Protein AF-A0A0N4YZC4-F1 (afdb_monomer_lite)

Foldseek 3Di:
DDDDPDPLVVDDLQLQFDPPSVVDDPVVSVVSSVQLVQFAWAPDPCVVVDQDQKHKHFPDADDWPDDGPSCVVVVCRVIGQFHKDKDWPDDDDVQPPPPDDDDDPVCVVVRHRPMDMDGHDDDDDDDDDDDDDDDDDDDDDDDDDDDDDIDIDIDTDTHGPDDVVVVDADADDFDADPPQRFFDDDRVRSGDDDDDPVNLVVCVVVVVVVVSCCVPAVVTRPDQFDADPPPRDRVVVVVPPPDDDDDDDDGDDPDPPPPDD

Secondary structure (DSSP, 8-state):
----S-GGGGS-TTTTTSSSGGGS-HHHHHHHHHHHTTEEB---GGGGG---SEEEEESS-B--SS--HHHHHTTTTSS--EEEEEEEE---SS---TT--PPPHHHHHTTTT-EEEEE-------S----------------PPPSSPPEEEEEEEEEES--GGGT----SS--B-TTT-SBPS-GGGTPPPP--HHHHHHHHHTT-HHHHHIIIIITTT-------TTT--STHHHH-TT-------------------

Structure (mmCIF, N/CA/C/O backbone):
data_AF-A0A0N4YZC4-F1
#
_entry.id   AF-A0A0N4YZC4-F1
#
loop_
_atom_site.group_PDB
_atom_site.id
_atom_site.type_symbol
_atom_site.label_atom_id
_atom_site.label_alt_id
_atom_site.label_comp_id
_atom_site.label_asym_id
_atom_site.label_entity_id
_atom_site.label_seq_id
_atom_site.pdbx_PDB_ins_code
_atom_site.Cartn_x
_atom_site.Cartn_y
_atom_site.Cartn_z
_atom_site.occupancy
_atom_site.B_iso_or_equiv
_atom_site.auth_seq_id
_atom_site.auth_comp_id
_atom_site.auth_asym_id
_atom_site.auth_atom_id
_atom_site.pdbx_PDB_model_num
ATOM 1 N N . MET A 1 1 ? 13.386 -8.810 45.607 1.00 69.75 1 MET A N 1
ATOM 2 C CA . MET A 1 1 ? 12.241 -9.598 45.110 1.00 69.75 1 MET A CA 1
ATOM 3 C C . MET A 1 1 ? 11.408 -8.630 44.283 1.00 69.75 1 MET A C 1
ATOM 5 O O . MET A 1 1 ? 10.863 -7.706 44.866 1.00 69.75 1 MET A O 1
ATOM 9 N N . HIS A 1 2 ? 11.458 -8.722 42.953 1.00 86.81 2 HIS A N 1
ATOM 10 C CA . HIS A 1 2 ? 10.761 -7.790 42.054 1.00 86.81 2 HIS A CA 1
ATOM 11 C C . HIS A 1 2 ? 9.573 -8.508 41.411 1.00 86.81 2 HIS A C 1
ATOM 13 O O . HIS A 1 2 ? 9.683 -9.694 41.100 1.00 86.81 2 HIS A O 1
ATOM 19 N N . GLN A 1 3 ? 8.463 -7.795 41.236 1.00 90.56 3 GLN A N 1
ATOM 20 C CA . GLN A 1 3 ? 7.236 -8.285 40.616 1.00 90.56 3 GLN A CA 1
ATOM 21 C C . GLN A 1 3 ? 6.842 -7.325 39.493 1.00 90.56 3 GLN A C 1
ATOM 23 O O . GLN A 1 3 ? 6.902 -6.108 39.671 1.00 90.56 3 GLN A O 1
ATOM 28 N N . GLU A 1 4 ? 6.457 -7.878 38.345 1.00 91.44 4 GLU A N 1
ATOM 29 C CA . GLU A 1 4 ? 5.891 -7.107 37.238 1.00 91.44 4 GLU A CA 1
ATOM 30 C C . GLU A 1 4 ? 4.613 -6.401 37.698 1.00 91.44 4 GLU A C 1
ATOM 32 O O . GLU A 1 4 ? 3.728 -7.025 38.285 1.00 91.44 4 GLU A O 1
ATOM 37 N N . LEU A 1 5 ? 4.511 -5.101 37.421 1.00 89.19 5 LEU A N 1
ATOM 38 C CA . LEU A 1 5 ? 3.333 -4.316 37.794 1.00 89.19 5 LEU A CA 1
ATOM 39 C C . LEU A 1 5 ? 2.107 -4.729 36.969 1.00 89.19 5 LEU A C 1
ATOM 41 O O . LEU A 1 5 ? 1.013 -4.841 37.513 1.00 89.19 5 LEU A O 1
ATOM 45 N N . HIS A 1 6 ? 2.284 -4.956 35.661 1.00 88.31 6 HIS A N 1
ATOM 46 C CA . HIS A 1 6 ? 1.211 -5.383 34.765 1.00 88.31 6 HIS A CA 1
ATOM 47 C C . HIS A 1 6 ? 1.764 -6.101 33.514 1.00 88.31 6 HIS A C 1
ATOM 49 O O . HIS A 1 6 ? 2.726 -5.614 32.916 1.00 88.31 6 HIS A O 1
ATOM 55 N N . PRO A 1 7 ? 1.154 -7.211 33.049 1.00 86.62 7 PRO A N 1
ATOM 56 C CA . PRO A 1 7 ? 1.654 -7.987 31.907 1.00 86.62 7 PRO A CA 1
ATOM 57 C C . PRO A 1 7 ? 1.629 -7.238 30.562 1.00 86.62 7 PRO A C 1
ATOM 59 O O . PRO A 1 7 ? 2.407 -7.563 29.667 1.00 86.62 7 PRO A O 1
ATOM 62 N N . SER A 1 8 ? 0.786 -6.209 30.399 1.00 86.00 8 SER A N 1
ATOM 63 C CA . SER A 1 8 ? 0.757 -5.393 29.166 1.00 86.00 8 SER A CA 1
ATOM 64 C C . SER A 1 8 ? 2.014 -4.541 28.959 1.00 86.00 8 SER A C 1
ATOM 66 O O . SER A 1 8 ? 2.289 -4.110 27.837 1.00 86.00 8 SER A O 1
ATOM 68 N N . CYS A 1 9 ? 2.818 -4.331 30.008 1.00 86.12 9 CYS A N 1
ATOM 69 C CA . CYS A 1 9 ? 4.081 -3.597 29.918 1.00 86.12 9 CYS A CA 1
ATOM 70 C C . CYS A 1 9 ? 5.127 -4.311 29.046 1.00 86.12 9 CYS A C 1
ATOM 72 O O . CYS A 1 9 ? 6.088 -3.679 28.613 1.00 86.12 9 CYS A O 1
ATOM 74 N N . LEU A 1 10 ? 4.928 -5.599 28.744 1.00 91.31 10 LEU A N 1
ATOM 75 C CA . LEU A 1 10 ? 5.763 -6.355 27.811 1.00 91.31 10 LEU A CA 1
ATOM 76 C C . LEU A 1 10 ? 5.589 -5.894 26.353 1.00 91.31 10 LEU A C 1
ATOM 78 O O . LEU A 1 10 ? 6.517 -5.989 25.548 1.00 91.31 10 LEU A O 1
ATOM 82 N N . PHE A 1 11 ? 4.396 -5.427 25.982 1.00 90.44 11 PHE A N 1
ATOM 83 C CA . PHE A 1 11 ? 4.087 -5.074 24.602 1.00 90.44 11 PHE A CA 1
ATOM 84 C C . PHE A 1 11 ? 4.487 -3.633 24.274 1.00 90.44 11 PHE A C 1
ATOM 86 O O . PHE A 1 11 ? 4.407 -2.716 25.088 1.00 90.44 11 PHE A O 1
ATOM 93 N N . SER A 1 12 ? 4.872 -3.416 23.014 1.00 92.94 12 SER A N 1
ATOM 94 C CA . SER A 1 12 ? 5.074 -2.063 22.485 1.00 92.94 12 SER A CA 1
ATOM 95 C C . SER A 1 12 ? 3.755 -1.286 22.416 1.00 92.94 12 SER A C 1
ATOM 97 O O . SER A 1 12 ? 2.682 -1.887 22.395 1.00 92.94 12 SER A O 1
ATOM 99 N N . PHE A 1 13 ? 3.833 0.038 22.250 1.00 91.00 13 PHE A N 1
ATOM 100 C CA . PHE A 1 13 ? 2.667 0.899 22.013 1.00 91.00 13 PHE A CA 1
ATOM 101 C C . PHE A 1 13 ? 1.695 0.311 20.974 1.00 91.00 13 PHE A C 1
ATOM 103 O O . PHE A 1 13 ? 0.518 0.142 21.256 1.00 91.00 13 PHE A O 1
ATOM 110 N N . ALA A 1 14 ? 2.196 -0.085 19.798 1.00 90.94 14 ALA A N 1
ATOM 111 C CA . ALA A 1 14 ? 1.359 -0.646 18.736 1.00 90.94 14 ALA A CA 1
ATOM 112 C C . ALA A 1 14 ? 0.845 -2.063 19.048 1.00 90.94 14 ALA A C 1
ATOM 114 O O . ALA A 1 14 ? -0.219 -2.438 18.565 1.00 90.94 14 ALA A O 1
ATOM 115 N N . GLY A 1 15 ? 1.586 -2.837 19.847 1.00 91.94 15 GLY A N 1
ATOM 116 C CA . GLY A 1 15 ? 1.171 -4.174 20.284 1.00 91.94 15 GLY A CA 1
ATOM 117 C C . GLY A 1 15 ? 0.037 -4.120 21.307 1.00 91.94 15 GLY A C 1
ATOM 118 O O . GLY A 1 15 ? -0.885 -4.922 21.236 1.00 91.94 15 GLY A O 1
ATOM 119 N N . ASN A 1 16 ? 0.059 -3.114 22.185 1.00 92.56 16 ASN A N 1
ATOM 120 C CA . ASN A 1 16 ? -0.974 -2.866 23.192 1.00 92.56 16 ASN A CA 1
ATOM 121 C C . ASN A 1 16 ? -2.310 -2.367 22.618 1.00 92.56 16 ASN A C 1
ATOM 123 O O . ASN A 1 16 ? -3.295 -2.314 23.346 1.00 92.56 16 ASN A O 1
ATOM 127 N N . LEU A 1 17 ? -2.364 -2.009 21.330 1.00 91.50 17 LEU A N 1
ATOM 128 C CA . LEU A 1 17 ? -3.599 -1.610 20.640 1.00 91.50 17 LEU A CA 1
ATOM 129 C C . LEU A 1 17 ? -4.318 -2.788 19.963 1.00 91.50 17 LEU A C 1
ATOM 131 O O . LEU A 1 17 ? -5.380 -2.596 19.371 1.00 91.50 17 LEU A O 1
ATOM 135 N N . ILE A 1 18 ? -3.743 -3.994 20.001 1.00 93.38 18 ILE A N 1
ATOM 136 C CA . ILE A 1 18 ? -4.340 -5.187 19.398 1.00 93.38 18 ILE A CA 1
ATOM 137 C C . ILE A 1 18 ? -5.343 -5.786 20.390 1.00 93.38 18 ILE A C 1
ATOM 139 O O . ILE A 1 18 ? -4.953 -6.090 21.517 1.00 93.38 18 ILE A O 1
ATOM 143 N N . PRO A 1 19 ? -6.615 -5.984 20.006 1.00 92.06 19 PRO A N 1
ATOM 144 C CA . PRO A 1 19 ? -7.571 -6.666 20.863 1.00 92.06 19 PRO A CA 1
ATOM 145 C C . PRO A 1 19 ? -7.226 -8.154 20.966 1.00 92.06 19 PRO A C 1
ATOM 147 O O . PRO A 1 19 ? -7.003 -8.801 19.943 1.00 92.06 19 PRO A O 1
ATOM 150 N N . PHE A 1 20 ? -7.197 -8.682 22.192 1.00 92.19 20 PHE A N 1
ATOM 151 C CA . PHE A 1 20 ? -6.921 -10.097 22.487 1.00 92.19 20 PHE A CA 1
ATOM 152 C C . PHE A 1 20 ? -5.669 -10.649 21.765 1.00 92.19 20 PHE A C 1
ATOM 154 O O . PHE A 1 20 ? -5.762 -11.590 20.971 1.00 92.19 20 PHE A O 1
ATOM 161 N N . PRO A 1 21 ? -4.476 -10.061 21.995 1.00 91.19 21 PRO A N 1
ATOM 162 C CA . PRO A 1 21 ? -3.255 -10.461 21.293 1.00 91.19 21 PRO A CA 1
ATOM 163 C C . PRO A 1 21 ? -2.792 -11.881 21.662 1.00 91.19 21 PRO A C 1
ATOM 165 O O . PRO A 1 21 ? -2.072 -12.511 20.893 1.00 91.19 21 PRO A O 1
ATOM 168 N N . ASP A 1 22 ? -3.214 -12.383 22.816 1.00 92.88 22 ASP A N 1
ATOM 169 C CA . ASP A 1 22 ? -2.985 -13.727 23.348 1.00 92.88 22 ASP A CA 1
ATOM 170 C C . ASP A 1 22 ? -3.717 -14.832 22.568 1.00 92.88 22 ASP A C 1
ATOM 172 O O . ASP A 1 22 ? -3.232 -15.960 22.502 1.00 92.88 22 ASP A O 1
ATOM 176 N N . HIS A 1 23 ? -4.836 -14.504 21.919 1.00 93.94 23 HIS A N 1
ATOM 177 C CA . HIS A 1 23 ? -5.623 -15.450 21.118 1.00 93.94 23 HIS A CA 1
ATOM 178 C C . HIS A 1 23 ? -5.125 -15.571 19.669 1.00 93.94 23 HIS A C 1
ATOM 180 O O . HIS A 1 23 ? -5.580 -16.431 18.913 1.00 93.94 23 HIS A O 1
ATOM 186 N N . ASN A 1 24 ? -4.177 -14.720 19.273 1.00 94.62 24 ASN A N 1
ATOM 187 C CA . ASN A 1 24 ? -3.634 -14.669 17.924 1.00 94.62 24 ASN A CA 1
ATOM 188 C C . ASN A 1 24 ? -2.261 -15.339 17.852 1.00 94.62 24 ASN A C 1
ATOM 190 O O . ASN A 1 24 ? -1.425 -15.224 18.747 1.00 94.62 24 ASN A O 1
ATOM 194 N N . GLN A 1 25 ? -1.963 -15.962 16.712 1.00 96.06 25 GLN A N 1
ATOM 195 C CA . GLN A 1 25 ? -0.608 -16.430 16.438 1.00 96.06 25 GLN A CA 1
ATOM 196 C C . GLN A 1 25 ? 0.361 -15.235 16.363 1.00 96.06 25 GLN A C 1
ATOM 198 O O . GLN A 1 25 ? 0.070 -14.238 15.699 1.00 96.06 25 GLN A O 1
ATOM 203 N N . SER A 1 26 ? 1.551 -15.361 16.962 1.00 94.31 26 SER A N 1
ATOM 204 C CA . SER A 1 26 ? 2.553 -14.280 17.041 1.00 94.31 26 SER A CA 1
ATOM 205 C C . SER A 1 26 ? 2.815 -13.523 15.718 1.00 94.31 26 SER A C 1
ATOM 207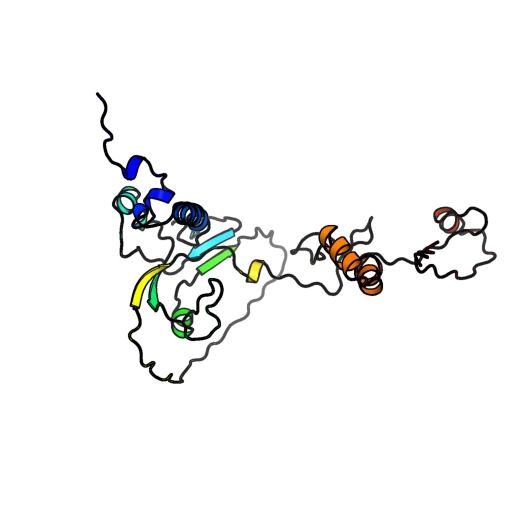 O O . SER A 1 26 ? 2.786 -12.288 15.736 1.00 94.31 26 SER A O 1
ATOM 209 N N . PRO A 1 27 ? 2.955 -14.176 14.538 1.00 96.19 27 PRO A N 1
ATOM 210 C CA . PRO A 1 27 ? 3.150 -13.458 13.276 1.00 96.19 27 PRO A CA 1
ATOM 211 C C . PRO A 1 27 ? 2.013 -12.480 12.945 1.00 96.19 27 PRO A C 1
ATOM 213 O O . PRO A 1 27 ? 2.270 -11.405 12.408 1.00 96.19 27 PRO A O 1
ATOM 216 N N . ARG A 1 28 ? 0.760 -12.797 13.301 1.00 95.12 28 ARG A N 1
ATOM 217 C CA . ARG A 1 28 ? -0.404 -11.924 13.058 1.00 95.12 28 ARG A CA 1
ATOM 218 C C . ARG A 1 28 ? -0.316 -10.631 13.861 1.00 95.12 28 ARG A C 1
ATOM 220 O O . ARG A 1 28 ? -0.582 -9.562 13.314 1.00 95.12 28 ARG A O 1
ATOM 227 N N . ASN A 1 29 ? 0.153 -10.712 15.103 1.00 94.50 29 ASN A N 1
ATOM 228 C CA . ASN A 1 29 ? 0.357 -9.535 15.944 1.00 94.50 29 ASN A CA 1
ATOM 229 C C . ASN A 1 29 ? 1.454 -8.622 15.377 1.00 94.50 29 ASN A C 1
ATOM 231 O O . ASN A 1 29 ? 1.303 -7.398 15.355 1.00 94.50 29 ASN A O 1
ATOM 235 N N . VAL A 1 30 ? 2.531 -9.207 14.840 1.00 95.50 30 VAL A N 1
ATOM 236 C CA . VAL A 1 30 ? 3.603 -8.451 14.173 1.00 95.50 30 VAL A CA 1
ATOM 237 C C . VAL A 1 30 ? 3.084 -7.764 12.908 1.00 95.50 30 VAL A C 1
ATOM 239 O O . VAL A 1 30 ? 3.337 -6.572 12.710 1.00 95.50 30 VAL A O 1
ATOM 242 N N . TYR A 1 31 ? 2.308 -8.475 12.083 1.00 95.75 31 TYR A N 1
ATOM 243 C CA . TYR A 1 31 ? 1.687 -7.886 10.895 1.00 95.75 31 TYR A CA 1
ATOM 244 C C . TYR A 1 31 ? 0.773 -6.720 11.259 1.00 95.75 31 TYR A C 1
ATOM 246 O O . TYR A 1 31 ? 0.881 -5.661 10.643 1.00 95.75 31 TYR A O 1
ATOM 254 N N . GLN A 1 32 ? -0.057 -6.852 12.293 1.00 95.56 32 GLN A N 1
ATOM 255 C CA . GLN A 1 32 ? -0.941 -5.770 12.717 1.00 95.56 32 GLN A CA 1
ATOM 256 C C . GLN A 1 32 ? -0.162 -4.538 13.197 1.00 95.56 32 GLN A C 1
ATOM 258 O O . GLN A 1 32 ? -0.485 -3.416 12.806 1.00 95.56 32 GLN A O 1
ATOM 263 N N . CYS A 1 33 ? 0.931 -4.723 13.946 1.00 94.81 33 CYS A N 1
ATOM 264 C CA . CYS A 1 33 ? 1.824 -3.624 14.328 1.00 94.81 33 CYS A CA 1
ATOM 265 C C . CYS A 1 33 ? 2.427 -2.895 13.111 1.00 94.81 33 CYS A C 1
ATOM 267 O O . CYS A 1 33 ? 2.656 -1.683 13.154 1.00 94.81 33 CYS A O 1
ATOM 269 N N . GLN A 1 34 ? 2.717 -3.618 12.025 1.00 95.69 34 GLN A N 1
ATOM 270 C CA . GLN A 1 34 ? 3.239 -3.039 10.785 1.00 95.69 34 GLN A CA 1
ATOM 271 C C . GLN A 1 34 ? 2.144 -2.337 9.972 1.00 95.69 34 GLN A C 1
ATOM 273 O O . GLN A 1 34 ? 2.383 -1.249 9.439 1.00 95.69 34 GLN A O 1
ATOM 278 N N . MET A 1 35 ? 0.960 -2.945 9.879 1.00 95.75 35 MET A N 1
ATOM 279 C CA . MET A 1 35 ? -0.177 -2.414 9.132 1.00 95.75 35 MET A CA 1
ATOM 280 C C . MET A 1 35 ? -0.739 -1.164 9.796 1.00 95.75 35 MET A C 1
ATOM 282 O O . MET A 1 35 ? -0.930 -0.170 9.099 1.00 95.75 35 MET A O 1
ATOM 286 N N . GLY A 1 36 ? -0.874 -1.159 11.126 1.00 92.50 36 GLY A N 1
ATOM 287 C CA . GLY A 1 36 ? -1.357 -0.021 11.914 1.00 92.50 36 GLY A CA 1
ATOM 288 C C . GLY A 1 36 ? -0.624 1.285 11.593 1.00 92.50 36 GLY A C 1
ATOM 289 O O . GLY A 1 36 ? -1.251 2.322 11.399 1.00 92.50 36 GLY A O 1
ATOM 290 N N . LYS A 1 37 ? 0.698 1.222 11.388 1.00 93.12 37 LYS A N 1
ATOM 291 C CA . LYS A 1 37 ? 1.545 2.377 11.019 1.00 93.12 37 LYS A CA 1
ATOM 292 C C . LYS A 1 37 ? 1.271 2.937 9.617 1.00 93.12 37 LYS A C 1
ATOM 294 O O . LYS A 1 37 ? 1.709 4.037 9.291 1.00 93.12 37 LYS A O 1
ATOM 299 N N . GLN A 1 38 ? 0.622 2.164 8.751 1.00 93.38 38 GLN A N 1
ATOM 300 C CA . GLN A 1 38 ? 0.324 2.521 7.361 1.00 93.38 38 GLN A CA 1
ATOM 301 C C . GLN A 1 38 ? -1.154 2.858 7.142 1.00 93.38 38 GLN A C 1
ATOM 303 O O . GLN A 1 38 ? -1.561 3.116 6.003 1.00 93.38 38 GLN A O 1
ATOM 308 N N . THR A 1 39 ? -1.954 2.834 8.205 1.00 92.69 39 THR A N 1
ATOM 309 C CA . THR A 1 39 ? -3.381 3.138 8.149 1.00 92.69 39 THR A CA 1
ATOM 310 C C . THR A 1 39 ? -3.625 4.619 7.878 1.00 92.69 39 THR A C 1
ATOM 312 O O . THR A 1 39 ? -2.818 5.494 8.195 1.00 92.69 39 THR A O 1
ATOM 315 N N . MET A 1 40 ? -4.738 4.893 7.212 1.00 90.94 40 MET A N 1
ATOM 316 C CA . MET A 1 40 ? -5.301 6.217 7.051 1.00 90.94 40 MET A CA 1
ATOM 317 C C . MET A 1 40 ? -6.188 6.491 8.257 1.00 90.94 40 MET A C 1
ATOM 319 O O . MET A 1 40 ? -7.214 5.839 8.427 1.00 90.94 40 MET A O 1
ATOM 323 N N . GLY A 1 41 ? -5.823 7.490 9.043 1.00 90.00 41 GLY A N 1
ATOM 324 C CA . GLY A 1 41 ? -6.617 7.961 10.169 1.00 90.00 41 GLY A CA 1
ATOM 325 C C . GLY A 1 41 ? -6.664 9.475 10.203 1.00 90.00 41 GLY A C 1
ATOM 326 O O . GLY A 1 41 ? -6.487 10.144 9.181 1.00 90.00 41 GLY A O 1
ATOM 327 N N . THR A 1 42 ? -6.862 10.025 11.389 1.00 89.69 42 THR A N 1
ATOM 328 C CA . THR A 1 42 ? -6.601 11.439 11.652 1.00 89.69 42 THR A CA 1
ATOM 329 C C . THR A 1 42 ? -5.132 11.597 12.027 1.00 89.69 42 THR A C 1
ATOM 331 O O . THR A 1 42 ? -4.720 11.136 13.080 1.0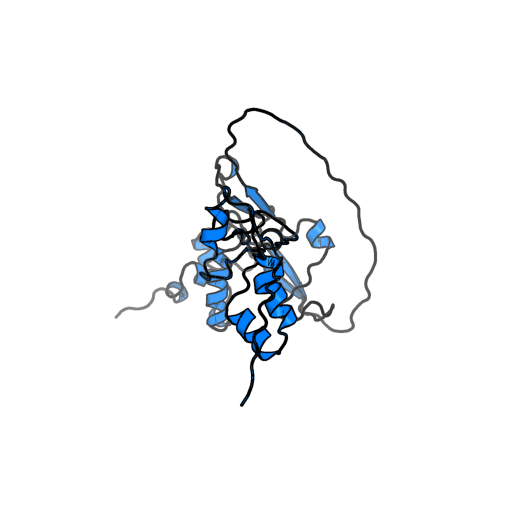0 89.69 42 THR A O 1
ATOM 334 N N . ALA A 1 43 ? -4.323 12.217 11.163 1.00 84.50 43 ALA A N 1
ATOM 335 C CA . ALA A 1 43 ? -2.898 12.407 11.449 1.00 84.50 43 ALA A CA 1
ATOM 336 C C . ALA A 1 43 ? -2.646 13.532 12.469 1.00 84.50 43 ALA A C 1
ATOM 338 O O . ALA A 1 43 ? -1.841 13.369 13.376 1.00 84.50 43 ALA A O 1
ATOM 339 N N . VAL A 1 44 ? -3.309 14.683 12.293 1.00 85.88 44 VAL A N 1
ATOM 340 C CA . VAL A 1 44 ? -3.177 15.886 13.136 1.00 85.88 44 VAL A CA 1
ATOM 341 C C . VAL A 1 44 ? -4.486 16.686 13.062 1.00 85.88 44 VAL A C 1
ATOM 343 O O . VAL A 1 44 ? -5.103 16.742 11.997 1.00 85.88 44 VAL A O 1
ATOM 346 N N . HIS A 1 45 ? -4.898 17.359 14.142 1.00 86.81 45 HIS A N 1
ATOM 347 C CA . HIS A 1 45 ? -6.067 18.258 14.137 1.00 86.81 45 HIS A CA 1
ATOM 348 C C . HIS A 1 45 ? -5.815 19.583 13.399 1.00 86.81 45 HIS A C 1
ATOM 350 O O . HIS A 1 45 ? -6.664 20.054 12.646 1.00 86.81 45 HIS A O 1
ATOM 356 N N . ALA A 1 46 ? -4.611 20.144 13.529 1.00 85.75 46 ALA A N 1
ATOM 357 C CA . ALA A 1 46 ? -4.151 21.354 12.839 1.00 85.75 46 ALA A CA 1
ATOM 358 C C . ALA A 1 46 ? -3.791 21.123 11.353 1.00 85.75 46 ALA A C 1
ATOM 360 O O . ALA A 1 46 ? -2.888 21.746 10.802 1.00 85.75 46 ALA A O 1
ATOM 361 N N . TRP A 1 47 ? -4.472 20.197 10.683 1.00 78.31 47 TRP A N 1
ATOM 362 C CA . TRP A 1 47 ? -4.189 19.855 9.291 1.00 78.31 47 TRP A CA 1
ATOM 363 C C . TRP A 1 47 ? -4.572 20.976 8.313 1.00 78.31 47 TRP A C 1
ATOM 365 O O . TRP A 1 47 ? -3.956 21.104 7.262 1.00 78.31 47 TRP A O 1
ATOM 375 N N . HIS A 1 48 ? -5.551 21.814 8.667 1.00 72.50 48 HIS A N 1
ATOM 376 C CA . HIS A 1 48 ? -5.965 22.974 7.869 1.00 72.50 48 HIS A CA 1
ATOM 377 C C . HIS A 1 48 ? -4.867 24.033 7.726 1.00 72.50 48 HIS A C 1
ATOM 379 O O . HIS A 1 48 ? -4.826 24.749 6.730 1.00 72.50 48 HIS A O 1
ATOM 385 N N . THR A 1 49 ? -3.995 24.144 8.727 1.00 77.62 49 THR A N 1
ATOM 386 C CA . THR A 1 49 ? -2.930 25.152 8.784 1.00 77.62 49 THR A CA 1
ATOM 387 C C . THR A 1 49 ? -1.573 24.592 8.363 1.00 77.62 49 THR A C 1
ATOM 389 O O . THR A 1 49 ? -0.602 25.341 8.266 1.00 77.62 49 THR A O 1
ATOM 392 N N . ARG A 1 50 ? -1.487 23.285 8.081 1.00 76.50 50 ARG A N 1
ATOM 393 C CA . ARG A 1 50 ? -0.258 22.608 7.661 1.00 76.50 50 ARG A CA 1
ATOM 394 C C . ARG A 1 50 ? -0.251 22.336 6.164 1.00 76.50 50 ARG A C 1
ATOM 396 O O . ARG A 1 50 ? -1.233 21.900 5.575 1.00 76.50 50 ARG A O 1
ATOM 403 N N . ALA A 1 51 ? 0.914 22.548 5.564 1.00 79.31 51 ALA A N 1
ATOM 404 C CA . ALA A 1 51 ? 1.166 22.357 4.142 1.00 79.31 51 ALA A CA 1
ATOM 405 C C . ALA A 1 51 ? 2.111 21.167 3.903 1.00 79.31 51 ALA A C 1
ATOM 407 O O . ALA A 1 51 ? 3.174 21.319 3.297 1.00 79.31 51 ALA A O 1
ATOM 408 N N . ASP A 1 52 ? 1.748 19.991 4.423 1.00 82.56 52 ASP A N 1
ATOM 409 C CA . ASP A 1 52 ? 2.533 18.770 4.234 1.00 82.56 52 ASP A CA 1
ATOM 410 C C . ASP A 1 52 ? 2.421 18.257 2.788 1.00 82.56 52 ASP A C 1
ATOM 412 O O . ASP A 1 52 ? 1.367 18.327 2.155 1.00 82.56 52 ASP A O 1
ATOM 416 N N . ASN A 1 53 ? 3.510 17.693 2.255 1.00 79.81 53 ASN A N 1
ATOM 417 C CA . ASN A 1 53 ? 3.583 17.272 0.848 1.00 79.81 53 ASN A CA 1
ATOM 418 C C . ASN A 1 53 ? 2.507 16.241 0.464 1.00 79.81 53 ASN A C 1
ATOM 420 O O . ASN A 1 53 ? 1.966 16.279 -0.643 1.00 79.81 53 ASN A O 1
ATOM 424 N N . LYS A 1 54 ? 2.224 15.283 1.354 1.00 84.56 54 LYS A N 1
ATOM 425 C CA . LYS A 1 54 ? 1.163 14.287 1.178 1.00 84.56 54 LYS A CA 1
ATOM 426 C C . LYS A 1 54 ? 0.646 13.853 2.541 1.00 84.56 54 LYS A C 1
ATOM 428 O O . LYS A 1 54 ? 1.413 13.355 3.358 1.00 84.56 54 LYS A O 1
ATOM 433 N N . MET A 1 55 ? -0.655 13.972 2.737 1.00 82.94 55 MET A N 1
ATOM 434 C CA . MET A 1 55 ? -1.344 13.570 3.953 1.00 82.94 55 MET A CA 1
ATOM 435 C C . MET A 1 55 ? -2.557 12.719 3.592 1.00 82.94 55 MET A C 1
ATOM 437 O O . MET A 1 55 ? -3.257 12.984 2.614 1.00 82.94 55 MET A O 1
ATOM 441 N N . TYR A 1 56 ? -2.785 11.678 4.383 1.00 89.38 56 TYR A N 1
ATOM 442 C CA . TYR A 1 56 ? -3.911 10.769 4.229 1.00 89.38 56 TYR A CA 1
ATOM 443 C C . TYR A 1 56 ? -4.836 10.964 5.414 1.00 89.38 56 TYR A C 1
ATOM 445 O O . TYR A 1 56 ? -4.386 10.869 6.554 1.00 89.38 56 TYR A O 1
ATOM 453 N N . ARG A 1 57 ? -6.108 11.238 5.139 1.00 86.25 57 ARG A N 1
ATOM 454 C CA . ARG A 1 57 ? -7.098 11.485 6.179 1.00 86.25 57 ARG A CA 1
ATOM 455 C C . ARG A 1 57 ? -8.352 10.669 5.931 1.00 86.25 57 ARG A C 1
ATOM 457 O O . ARG A 1 57 ? -8.838 10.612 4.804 1.00 86.25 57 ARG A O 1
ATOM 464 N N . LEU A 1 58 ? -8.890 10.063 6.982 1.00 89.56 58 LEU A N 1
ATOM 465 C CA . LEU A 1 58 ? -10.234 9.493 6.956 1.00 89.56 58 LEU A CA 1
ATOM 466 C C . LEU A 1 58 ? -11.254 10.598 7.272 1.00 89.56 58 LEU A C 1
ATOM 468 O O . LEU A 1 58 ? -11.019 11.408 8.165 1.00 89.56 58 LEU A O 1
ATOM 472 N N . GLN A 1 59 ? -12.357 10.682 6.523 1.00 86.50 59 GLN A N 1
ATOM 473 C CA . GLN A 1 59 ? -13.355 11.737 6.749 1.00 86.50 59 GLN A CA 1
ATOM 474 C C . GLN A 1 59 ? -14.238 11.462 7.963 1.00 86.50 59 GLN A C 1
ATOM 476 O O . GLN A 1 59 ? -14.479 12.370 8.751 1.00 86.50 59 GLN A O 1
ATOM 481 N N . PHE A 1 60 ? -14.682 10.214 8.114 1.00 90.00 60 PHE A N 1
ATOM 482 C CA . PHE A 1 60 ? -15.558 9.785 9.203 1.00 90.00 60 PHE A CA 1
ATOM 483 C C . PHE A 1 60 ? -14.905 8.646 9.983 1.00 90.00 60 PHE A C 1
ATOM 485 O O . PHE A 1 60 ? -15.357 7.506 9.882 1.00 90.00 60 PHE A O 1
ATOM 492 N N . PRO A 1 61 ? -13.796 8.903 10.692 1.00 91.62 61 PRO A N 1
ATOM 493 C CA . PRO A 1 61 ? -13.218 7.892 11.551 1.00 91.62 61 PRO A CA 1
ATOM 494 C C . PRO A 1 61 ? -14.112 7.666 12.773 1.00 91.62 61 PRO A C 1
ATOM 496 O O . PRO A 1 61 ? -14.824 8.564 13.221 1.00 91.62 61 PRO A O 1
ATOM 499 N N . GLN A 1 62 ? -14.089 6.447 13.292 1.00 92.06 62 GLN A N 1
ATOM 500 C CA . GLN A 1 62 ? -14.845 6.051 14.473 1.00 92.06 62 GLN A CA 1
ATOM 501 C C . GLN A 1 62 ? -13.885 5.464 15.503 1.00 92.06 62 GLN A C 1
ATOM 503 O O . GLN A 1 62 ? -12.856 4.879 15.147 1.00 92.06 62 GLN A O 1
ATOM 508 N N . SER A 1 63 ? -14.240 5.588 16.775 1.00 91.00 63 SER A N 1
ATOM 509 C CA . SER A 1 63 ? -13.585 4.842 17.844 1.00 91.00 63 SER A CA 1
ATOM 510 C C . SER A 1 63 ? -13.936 3.357 17.736 1.00 91.00 63 SER A C 1
ATOM 512 O O . SER A 1 63 ? -15.076 3.030 17.377 1.00 91.00 63 SER A O 1
ATOM 514 N N . PRO A 1 64 ? -12.997 2.444 18.029 1.00 92.88 64 PRO A N 1
ATOM 515 C CA . PRO A 1 64 ? -13.306 1.024 18.090 1.00 92.88 64 PRO A CA 1
ATOM 516 C C . PRO A 1 64 ? -14.348 0.766 19.182 1.00 92.88 64 PRO A C 1
ATOM 518 O O . PRO A 1 64 ? -14.317 1.392 20.241 1.00 92.88 64 PRO A O 1
ATOM 521 N N . LEU A 1 65 ? -15.273 -0.163 18.925 1.00 89.62 65 LEU A N 1
ATOM 522 C CA . LEU A 1 65 ? -16.243 -0.584 19.944 1.00 89.62 65 LEU A CA 1
ATOM 523 C C . LEU A 1 65 ? -15.565 -1.311 21.109 1.00 89.62 65 LEU A C 1
ATOM 525 O O . LEU A 1 65 ? -15.933 -1.108 22.261 1.00 89.62 65 LEU A O 1
ATOM 529 N N . LEU A 1 66 ? -14.567 -2.143 20.805 1.00 89.75 66 LEU A N 1
ATOM 530 C CA . LEU A 1 66 ? -13.747 -2.795 21.815 1.00 89.75 66 LEU A CA 1
ATOM 531 C C . LEU A 1 66 ? -12.539 -1.907 22.124 1.00 89.75 66 LEU A C 1
ATOM 533 O O . LEU A 1 66 ? -11.568 -1.883 21.364 1.00 89.75 66 LEU A O 1
ATOM 537 N N . LYS A 1 67 ? -12.623 -1.158 23.225 1.00 88.31 67 LYS A N 1
ATOM 538 C CA . LYS A 1 67 ? -11.532 -0.317 23.722 1.00 88.31 67 LYS A CA 1
ATOM 539 C C . LYS A 1 67 ? -10.682 -1.095 24.721 1.00 88.31 67 LYS A C 1
ATOM 541 O O . LYS A 1 67 ? -11.201 -1.802 25.577 1.00 88.31 67 LYS A O 1
ATOM 546 N N . LEU A 1 68 ? -9.369 -0.967 24.579 1.00 89.31 68 LEU A N 1
ATOM 547 C CA . LEU A 1 68 ? -8.385 -1.519 25.508 1.00 89.31 68 LEU A CA 1
ATOM 548 C C . LEU A 1 68 ? -8.026 -0.447 26.539 1.00 89.31 68 LEU A C 1
ATOM 550 O O . LEU A 1 68 ? -8.029 0.736 26.208 1.00 89.31 68 LEU A O 1
ATOM 554 N N . GLU A 1 69 ? -7.605 -0.847 27.736 1.00 89.06 69 GLU A N 1
ATOM 555 C CA . GLU A 1 69 ? -7.097 0.090 28.753 1.00 89.06 69 GLU A CA 1
ATOM 556 C C . GLU A 1 69 ? -5.960 0.966 28.196 1.00 89.06 69 GLU A C 1
ATOM 558 O O . GLU A 1 69 ? -5.914 2.175 28.407 1.00 89.06 69 GLU A O 1
ATOM 563 N N . ALA A 1 70 ? -5.072 0.375 27.389 1.00 89.38 70 ALA A N 1
ATOM 564 C CA . ALA A 1 70 ? -4.004 1.108 26.717 1.00 89.38 70 ALA A CA 1
ATOM 565 C C . ALA A 1 70 ? -4.526 2.123 25.683 1.00 89.38 70 ALA A C 1
ATOM 567 O O . ALA A 1 70 ? -3.914 3.169 25.495 1.00 89.38 70 ALA A O 1
ATOM 568 N N . TYR A 1 71 ? -5.649 1.836 25.019 1.00 91.81 71 TYR A N 1
ATOM 569 C CA . TYR A 1 71 ? -6.250 2.741 24.037 1.00 91.81 71 TYR A CA 1
ATOM 570 C C . TYR A 1 71 ? -6.757 4.026 24.709 1.00 91.81 71 TYR A C 1
ATOM 572 O O . TYR A 1 71 ? -6.550 5.116 24.176 1.00 91.81 71 TYR A O 1
ATOM 580 N N . GLU A 1 72 ? -7.364 3.897 25.892 1.00 91.25 72 GLU A N 1
ATOM 581 C CA . GLU A 1 72 ? -7.800 5.032 26.714 1.00 91.25 72 GLU A CA 1
ATOM 582 C C . GLU A 1 72 ? -6.611 5.761 27.343 1.00 91.25 72 GLU A C 1
ATOM 584 O O . GLU A 1 72 ? -6.526 6.981 27.252 1.00 91.25 72 GLU A O 1
ATOM 589 N N . ARG A 1 73 ? -5.636 5.022 27.891 1.00 90.19 73 ARG A N 1
ATOM 590 C CA . ARG A 1 73 ? -4.424 5.595 28.500 1.00 90.19 73 ARG A CA 1
ATOM 591 C C . ARG A 1 73 ? -3.605 6.451 27.533 1.00 90.19 73 ARG A C 1
ATOM 593 O O . ARG A 1 73 ? -2.932 7.381 27.968 1.00 90.19 73 ARG A O 1
ATOM 600 N N . TYR A 1 74 ? -3.608 6.104 26.249 1.00 90.88 74 TYR A N 1
ATOM 601 C CA . TYR A 1 74 ? -2.914 6.856 25.203 1.00 90.88 74 TYR A CA 1
ATOM 602 C C . TYR A 1 74 ? -3.809 7.863 24.470 1.00 90.88 74 TYR A C 1
ATOM 604 O O . TYR A 1 74 ? -3.349 8.454 23.497 1.00 90.88 74 TYR A O 1
ATOM 612 N N . GLU A 1 75 ? -5.067 8.029 24.892 1.00 92.38 75 GLU A N 1
ATOM 613 C CA . GLU A 1 75 ? -6.020 8.983 24.307 1.00 92.38 75 GLU A CA 1
ATOM 614 C C . GLU A 1 75 ? -6.175 8.816 22.783 1.00 92.38 75 GLU A C 1
ATOM 616 O O . GLU A 1 75 ? -6.376 9.761 22.021 1.00 92.38 75 GLU A O 1
ATOM 621 N N . MET A 1 76 ? -6.129 7.565 22.310 1.00 89.88 76 MET A N 1
ATOM 622 C CA . MET A 1 76 ? -6.208 7.244 20.879 1.00 89.88 76 MET A CA 1
ATOM 623 C C . MET A 1 76 ? -7.561 7.599 20.246 1.00 89.88 76 MET A C 1
ATOM 625 O O . MET A 1 76 ? -7.685 7.605 19.020 1.00 89.88 76 MET A O 1
ATOM 629 N N . ASP A 1 77 ? -8.568 7.925 21.060 1.00 89.94 77 ASP A N 1
ATOM 630 C CA . ASP A 1 77 ? -9.847 8.482 20.616 1.00 89.94 77 ASP A CA 1
ATOM 631 C C . ASP A 1 77 ? -9.705 9.839 19.911 1.00 89.94 77 ASP A C 1
ATOM 633 O O . ASP A 1 77 ? -10.529 10.153 19.052 1.00 89.94 77 ASP A O 1
ATOM 637 N N . GLU A 1 78 ? -8.655 10.615 20.201 1.00 90.62 78 GLU A N 1
ATOM 638 C CA . GLU A 1 78 ? -8.370 11.860 19.475 1.00 90.62 78 GLU A CA 1
ATOM 639 C C . GLU A 1 78 ? -7.872 11.590 18.043 1.00 90.62 78 GLU A C 1
ATOM 641 O O . GLU A 1 78 ? -8.183 12.330 17.101 1.00 90.62 78 GLU A O 1
ATOM 646 N N . TYR A 1 79 ? -7.163 10.471 17.848 1.00 92.00 79 TYR A N 1
ATOM 647 C CA . TYR A 1 79 ? -6.528 10.079 16.585 1.00 92.00 79 TYR A CA 1
ATOM 648 C C . TYR A 1 79 ? -7.050 8.733 16.051 1.00 92.00 79 TYR A C 1
ATOM 650 O O . TYR A 1 79 ? -6.277 7.789 15.857 1.00 92.00 79 TYR A O 1
ATOM 658 N N . PRO A 1 80 ? -8.355 8.617 15.748 1.00 90.31 80 PRO A N 1
ATOM 659 C CA . PRO A 1 80 ? -8.938 7.362 15.298 1.00 90.31 80 PRO A CA 1
ATOM 660 C C . PRO A 1 80 ? -8.408 6.958 13.910 1.00 90.31 80 PRO A C 1
ATOM 662 O O . PRO A 1 80 ? -8.263 7.779 12.994 1.00 90.31 80 PRO A O 1
ATOM 665 N N . LEU A 1 81 ? -8.122 5.661 13.755 1.00 90.00 81 LEU A N 1
ATOM 666 C CA . LEU A 1 81 ? -7.389 5.085 12.613 1.00 90.00 81 LEU A CA 1
ATOM 667 C C . LEU A 1 81 ? -8.268 4.286 11.634 1.00 90.00 81 LEU A C 1
ATOM 669 O O . LEU A 1 81 ? -7.775 3.721 10.656 1.00 90.00 81 LEU A O 1
ATOM 673 N N . GLY A 1 82 ? -9.567 4.192 11.899 1.00 92.12 82 GLY A N 1
ATOM 674 C CA . GLY A 1 82 ? -10.457 3.282 11.192 1.00 92.12 82 GLY A CA 1
ATOM 675 C C . GLY A 1 82 ? -11.936 3.557 11.430 1.00 92.12 82 GLY A C 1
ATOM 676 O O . GLY A 1 82 ? -12.328 4.597 11.958 1.00 92.12 82 GLY A O 1
ATOM 677 N N . THR A 1 83 ? -12.759 2.609 11.000 1.00 93.00 83 THR A N 1
ATOM 678 C CA . THR A 1 83 ? -14.223 2.639 11.092 1.00 93.00 83 THR A CA 1
ATOM 679 C C . THR A 1 83 ? -14.745 1.281 11.523 1.00 93.00 83 THR A C 1
ATOM 681 O O . THR A 1 83 ? -14.216 0.255 11.095 1.00 93.00 83 THR A O 1
ATOM 684 N N . ASN A 1 84 ? -15.819 1.258 12.307 1.00 93.38 84 ASN A N 1
ATOM 685 C CA . ASN A 1 84 ? -16.509 0.015 12.624 1.00 93.38 84 ASN A CA 1
ATOM 686 C C . ASN A 1 84 ? -17.294 -0.456 11.393 1.00 93.38 84 ASN A C 1
ATOM 688 O O . ASN A 1 84 ? -18.040 0.311 10.781 1.00 93.38 84 ASN A O 1
ATOM 692 N N . ALA A 1 85 ? -17.119 -1.720 11.021 1.00 90.81 85 ALA A N 1
ATOM 693 C CA . ALA A 1 85 ? -17.794 -2.345 9.894 1.00 90.81 85 ALA A CA 1
ATOM 694 C C . ALA A 1 85 ? -18.630 -3.529 10.381 1.00 90.81 85 ALA A C 1
ATOM 696 O O . ALA A 1 85 ? -18.169 -4.326 11.195 1.00 90.81 85 ALA A O 1
ATOM 697 N N . CYS A 1 86 ? -19.850 -3.662 9.861 1.00 88.88 86 CYS A N 1
ATOM 698 C CA . CYS A 1 86 ? -20.614 -4.899 9.995 1.00 88.88 86 CYS A CA 1
ATOM 699 C C . CYS A 1 86 ? -20.042 -5.914 9.005 1.00 88.88 86 CYS A C 1
ATOM 701 O O . CYS A 1 86 ? -20.106 -5.691 7.794 1.00 88.88 86 CYS A O 1
ATOM 703 N N . VAL A 1 87 ? -19.472 -6.998 9.519 1.00 88.06 87 VAL A N 1
ATOM 704 C CA . VAL A 1 87 ? -18.835 -8.046 8.724 1.00 88.06 87 VAL A CA 1
ATOM 705 C C . VAL A 1 87 ? -19.652 -9.318 8.801 1.00 88.06 87 VAL A C 1
ATOM 707 O O . VAL A 1 87 ? -20.087 -9.725 9.876 1.00 88.06 87 VAL A O 1
ATOM 710 N N . ALA A 1 88 ? -19.841 -9.925 7.636 1.00 85.69 88 ALA A N 1
ATOM 711 C CA . ALA A 1 88 ? -20.408 -11.248 7.472 1.00 85.69 88 ALA A CA 1
ATOM 712 C C . ALA A 1 88 ? -19.279 -12.201 7.075 1.00 85.69 88 ALA A C 1
ATOM 714 O O . ALA A 1 88 ? -18.580 -11.934 6.096 1.00 85.69 88 ALA A O 1
ATOM 715 N N . VAL A 1 89 ? -19.094 -13.291 7.815 1.00 85.94 89 VAL A N 1
ATOM 716 C CA . VAL A 1 89 ? -18.130 -14.336 7.442 1.00 85.94 89 VAL A CA 1
ATOM 717 C C . VAL A 1 89 ? -18.855 -15.345 6.560 1.00 85.94 89 VAL A C 1
ATOM 719 O O . VAL A 1 89 ? -19.513 -16.253 7.066 1.00 85.94 89 VAL A O 1
ATOM 722 N N . ILE A 1 90 ? -18.789 -15.133 5.243 1.00 85.25 90 ILE A N 1
ATOM 723 C CA . ILE A 1 90 ? -19.433 -15.970 4.222 1.00 85.25 90 ILE A CA 1
ATOM 724 C C . ILE A 1 90 ? -18.571 -16.084 2.978 1.00 85.25 90 ILE A C 1
ATOM 726 O O . ILE A 1 90 ? -17.878 -15.135 2.623 1.00 85.25 90 ILE A O 1
ATOM 730 N N . SER A 1 91 ? -18.702 -17.210 2.283 1.00 83.62 91 SER A N 1
ATOM 731 C CA . SER A 1 91 ? -18.346 -17.335 0.874 1.00 83.62 91 SER A CA 1
ATOM 732 C C . SER A 1 91 ? -19.582 -17.018 0.028 1.00 83.62 91 SER A C 1
ATOM 734 O O . SER A 1 91 ? -20.569 -17.753 0.070 1.00 83.62 91 SER A O 1
ATOM 736 N N . TYR A 1 92 ? -19.570 -15.901 -0.705 1.00 80.25 92 TYR A N 1
ATOM 737 C CA . TYR A 1 92 ? -20.745 -15.470 -1.488 1.00 80.25 92 TYR A CA 1
ATOM 738 C C . TYR A 1 92 ? -20.464 -15.326 -2.981 1.00 80.25 92 TYR A C 1
ATOM 740 O O . TYR A 1 92 ? -21.210 -15.851 -3.802 1.00 80.25 92 TYR A O 1
ATOM 748 N N . THR A 1 93 ? -19.405 -14.605 -3.354 1.00 81.75 93 THR A N 1
ATOM 749 C CA . THR A 1 93 ? -19.221 -14.168 -4.754 1.00 81.75 93 THR A CA 1
ATOM 750 C C . THR A 1 93 ? -18.162 -14.949 -5.526 1.00 81.75 93 THR A C 1
ATOM 752 O O . THR A 1 93 ? -18.053 -14.765 -6.735 1.00 81.75 93 THR A O 1
ATOM 755 N N . GLY A 1 94 ? -17.338 -15.752 -4.845 1.00 85.25 94 GLY A N 1
ATOM 756 C CA . GLY A 1 94 ? -16.153 -16.383 -5.431 1.00 85.25 94 GLY A CA 1
ATOM 757 C C . GLY A 1 94 ? -14.991 -15.411 -5.682 1.00 85.25 94 GLY A C 1
ATOM 758 O O . GLY A 1 94 ? -13.887 -15.849 -5.987 1.00 85.25 94 GLY A O 1
ATOM 759 N N . TYR A 1 95 ? -15.200 -14.098 -5.524 1.00 89.25 95 TYR A N 1
ATOM 760 C CA . TYR A 1 95 ? -14.152 -13.069 -5.567 1.00 89.25 95 TYR A CA 1
ATOM 761 C C . TYR A 1 95 ? -13.515 -12.800 -4.192 1.00 89.25 95 TYR A C 1
ATOM 763 O O . TYR A 1 95 ? -12.763 -11.843 -4.040 1.00 89.25 95 TYR A O 1
ATOM 771 N N . ASP A 1 96 ? -13.842 -13.618 -3.196 1.00 89.81 96 ASP A N 1
ATOM 772 C CA . ASP A 1 96 ? -13.398 -13.602 -1.798 1.00 89.81 96 ASP A CA 1
ATOM 773 C C . ASP A 1 96 ? -12.301 -14.649 -1.504 1.00 89.81 96 ASP A C 1
ATOM 775 O O . ASP A 1 96 ? -12.027 -14.982 -0.353 1.00 89.81 96 ASP A O 1
ATOM 779 N N . MET A 1 97 ? -11.651 -15.173 -2.549 1.00 91.00 97 MET A N 1
ATOM 780 C CA . MET A 1 97 ? -10.504 -16.082 -2.432 1.00 91.00 97 MET A CA 1
ATOM 781 C C . MET A 1 97 ? -9.203 -15.315 -2.132 1.00 91.00 97 MET A C 1
ATOM 783 O O . MET A 1 97 ? -9.069 -14.152 -2.503 1.00 91.00 97 MET A O 1
ATOM 787 N N . GLU A 1 98 ? -8.232 -15.977 -1.494 1.00 86.50 98 GLU A N 1
ATOM 788 C CA . GLU A 1 98 ? -6.868 -15.451 -1.267 1.00 86.50 98 GLU A CA 1
ATOM 789 C C . GLU A 1 98 ? -6.829 -14.050 -0.610 1.00 86.50 98 GLU A C 1
ATOM 791 O O . GLU A 1 98 ? -6.252 -13.101 -1.141 1.00 86.50 98 GLU A O 1
ATOM 796 N N . ASP A 1 99 ? -7.462 -13.922 0.565 1.00 89.50 99 ASP A N 1
ATOM 797 C CA . ASP A 1 99 ? -7.557 -12.694 1.382 1.00 89.50 99 ASP A CA 1
ATOM 798 C C . ASP A 1 99 ? -8.325 -11.521 0.733 1.00 89.50 99 ASP A C 1
ATOM 800 O O . ASP A 1 99 ? -8.315 -10.390 1.241 1.00 89.50 99 ASP A O 1
ATOM 804 N N . ALA A 1 100 ? -9.034 -11.766 -0.372 1.00 90.81 100 ALA A N 1
ATOM 805 C CA . ALA A 1 100 ? -9.915 -10.776 -0.972 1.00 90.81 100 ALA A CA 1
ATOM 806 C C . ALA A 1 100 ? -11.188 -10.568 -0.134 1.00 90.81 100 ALA A C 1
ATOM 808 O O . ALA A 1 100 ? -11.781 -11.500 0.402 1.00 90.81 100 ALA A O 1
ATOM 809 N N . MET A 1 101 ? -11.637 -9.314 -0.042 1.00 90.12 101 MET A N 1
ATOM 810 C CA . MET A 1 101 ? -12.865 -8.945 0.664 1.00 90.12 101 MET A CA 1
ATOM 811 C C . MET A 1 101 ? -13.841 -8.237 -0.270 1.00 90.12 101 MET A C 1
ATOM 813 O O . MET A 1 101 ? -13.460 -7.372 -1.064 1.00 90.12 101 MET A O 1
ATOM 817 N N . VAL A 1 102 ? -15.122 -8.568 -0.135 1.00 90.56 102 VAL A N 1
ATOM 818 C CA . VAL A 1 102 ? -16.206 -7.943 -0.894 1.00 90.56 102 VAL A CA 1
ATOM 819 C C . VAL A 1 102 ? -16.812 -6.818 -0.064 1.00 90.56 102 VAL A C 1
ATOM 821 O O . VAL A 1 102 ? -17.282 -7.026 1.051 1.00 90.56 102 VAL A O 1
ATOM 824 N N . ILE A 1 103 ? -16.826 -5.605 -0.617 1.00 90.38 103 ILE A N 1
ATOM 825 C CA . ILE A 1 103 ? -17.394 -4.428 0.049 1.00 90.38 103 ILE A CA 1
ATOM 826 C C . ILE A 1 103 ? -18.764 -4.112 -0.550 1.00 90.38 103 ILE A C 1
ATOM 828 O O . ILE A 1 103 ? -18.922 -4.016 -1.768 1.00 90.38 103 ILE A O 1
ATOM 832 N N . ASN A 1 104 ? -19.756 -3.866 0.310 1.00 89.56 104 ASN A N 1
ATOM 833 C CA . ASN A 1 104 ? -21.079 -3.429 -0.123 1.00 89.56 104 ASN A CA 1
ATOM 834 C C . ASN A 1 104 ? -21.001 -2.056 -0.817 1.00 89.56 104 ASN A C 1
ATOM 836 O O . ASN A 1 104 ? -20.689 -1.033 -0.196 1.00 89.56 104 ASN A O 1
ATOM 840 N N . LYS A 1 105 ? -21.361 -2.025 -2.105 1.00 90.00 105 LYS A N 1
ATOM 841 C CA . LYS A 1 105 ? -21.375 -0.811 -2.932 1.00 90.00 105 LYS A CA 1
ATOM 842 C C . LYS A 1 105 ? -22.233 0.305 -2.328 1.00 90.00 105 LYS A C 1
ATOM 844 O O . LYS A 1 105 ? -21.827 1.464 -2.361 1.00 90.00 105 LYS A O 1
ATOM 849 N N . SER A 1 106 ? -23.382 -0.029 -1.739 1.00 89.88 106 SER A N 1
ATOM 850 C CA . SER A 1 106 ? -24.271 0.963 -1.116 1.00 89.88 106 SER A CA 1
ATOM 851 C C . SER A 1 106 ? -23.655 1.594 0.137 1.00 89.88 106 SER A C 1
ATOM 853 O O . SER A 1 106 ? -23.874 2.774 0.403 1.00 89.88 106 SER A O 1
ATOM 855 N N . SER A 1 107 ? -22.869 0.837 0.909 1.00 88.88 107 SER A N 1
ATOM 856 C CA . SER A 1 107 ? -22.151 1.358 2.079 1.00 88.88 107 SER A CA 1
ATOM 857 C C . SER A 1 107 ? -21.018 2.281 1.641 1.00 88.88 107 SER A C 1
ATOM 859 O O . SER A 1 107 ? -20.866 3.374 2.182 1.00 88.88 107 SER A O 1
ATOM 861 N N . PHE A 1 108 ? -20.279 1.896 0.598 1.00 87.50 108 PHE A N 1
ATOM 862 C CA . PHE A 1 108 ? -19.247 2.745 0.003 1.00 87.50 108 PHE A CA 1
ATOM 863 C C . PHE A 1 108 ? -19.817 4.072 -0.526 1.00 87.50 108 PHE A C 1
ATOM 865 O O . PHE A 1 108 ? -19.286 5.137 -0.217 1.00 87.50 108 PHE A O 1
ATOM 872 N N . GLN A 1 109 ? -20.938 4.034 -1.256 1.00 89.44 109 GLN A N 1
ATOM 873 C CA . GLN A 1 109 ? -21.621 5.237 -1.757 1.00 89.44 109 GLN A CA 1
ATOM 874 C C . GLN A 1 109 ? -22.142 6.148 -0.636 1.00 89.44 109 GLN A C 1
ATOM 876 O O . GLN A 1 109 ? -22.220 7.361 -0.820 1.00 89.44 109 GLN A O 1
ATOM 881 N N . ARG A 1 110 ? -22.465 5.579 0.531 1.00 89.88 110 ARG A N 1
ATOM 882 C CA . ARG A 1 110 ? -22.839 6.320 1.746 1.00 89.88 110 ARG A CA 1
ATOM 883 C C . ARG A 1 110 ? -21.644 6.911 2.505 1.00 89.88 110 ARG A C 1
ATOM 885 O O . ARG A 1 110 ? -21.852 7.605 3.491 1.00 89.88 110 ARG A O 1
ATOM 892 N N . GLY A 1 111 ? -20.413 6.674 2.049 1.00 86.62 111 GLY A N 1
ATOM 893 C CA . GLY A 1 111 ? -19.202 7.239 2.646 1.00 86.62 111 GLY A CA 1
ATOM 894 C C . GLY A 1 111 ? -18.441 6.293 3.578 1.00 86.62 111 GLY A C 1
ATOM 895 O O . GLY A 1 111 ? -17.554 6.753 4.298 1.00 86.62 111 GLY A O 1
ATOM 896 N N . PHE A 1 112 ? -18.735 4.985 3.563 1.00 88.88 112 PHE A N 1
ATOM 897 C CA . PHE A 1 112 ? -17.982 4.002 4.347 1.00 88.88 112 PHE A CA 1
ATOM 898 C C . PHE A 1 112 ? -16.479 4.071 4.034 1.00 88.88 112 PHE A C 1
ATOM 900 O O . PHE A 1 112 ? -16.068 3.976 2.874 1.00 88.88 112 PHE A O 1
ATOM 907 N N . ALA A 1 113 ? -15.675 4.263 5.086 1.00 85.38 113 ALA A N 1
ATOM 908 C CA . ALA A 1 113 ? -14.224 4.432 5.028 1.00 85.38 113 ALA A CA 1
ATOM 909 C C . ALA A 1 113 ? -13.750 5.464 3.981 1.00 85.38 113 ALA A C 1
ATOM 911 O O . ALA A 1 113 ? -12.673 5.310 3.391 1.00 85.38 113 ALA A O 1
ATOM 912 N N . HIS A 1 114 ? -14.540 6.516 3.718 1.00 88.62 114 HIS A N 1
ATOM 913 C CA . HIS A 1 114 ? -14.169 7.560 2.766 1.00 88.62 114 HIS A CA 1
ATOM 914 C C . HIS A 1 114 ? -12.949 8.339 3.273 1.00 88.62 114 HIS A C 1
ATOM 916 O O . HIS A 1 114 ? -12.922 8.827 4.403 1.00 88.62 114 HIS A O 1
ATOM 922 N N . GLY A 1 115 ? -11.923 8.438 2.431 1.00 84.81 115 GLY A N 1
ATOM 923 C CA . GLY A 1 115 ? -10.647 9.042 2.784 1.00 84.81 115 GLY A CA 1
ATOM 924 C C . GLY A 1 115 ? -10.198 10.035 1.728 1.00 84.81 115 GLY A C 1
ATOM 925 O O . GLY A 1 115 ? -10.363 9.795 0.531 1.00 84.81 115 GLY A O 1
ATOM 926 N N . THR A 1 116 ? -9.618 11.140 2.179 1.00 81.31 116 THR A N 1
ATOM 927 C CA . THR A 1 116 ? -9.043 12.184 1.340 1.00 81.31 116 THR A CA 1
ATOM 928 C C . THR A 1 116 ? -7.525 12.082 1.343 1.00 81.31 116 THR A C 1
ATOM 930 O O . THR A 1 116 ? -6.885 11.823 2.365 1.00 81.31 116 THR A O 1
ATOM 933 N N . VAL A 1 117 ? -6.938 12.283 0.165 1.00 84.69 117 VAL A N 1
ATOM 934 C CA . VAL A 1 117 ? -5.494 12.448 0.007 1.00 84.69 117 VAL A CA 1
ATOM 935 C C . VAL A 1 117 ? -5.253 13.917 -0.279 1.00 84.69 117 VAL A C 1
ATOM 937 O O . VAL A 1 117 ? -5.641 14.419 -1.330 1.00 84.69 117 VAL A O 1
ATOM 940 N N . ILE A 1 118 ? -4.636 14.606 0.672 1.00 80.06 118 ILE A N 1
ATOM 941 C CA . ILE A 1 118 ? -4.270 16.011 0.527 1.00 80.06 118 ILE A CA 1
ATOM 942 C C . ILE A 1 118 ? -2.829 16.032 0.040 1.00 80.06 118 ILE A C 1
ATOM 944 O O . ILE A 1 118 ? -1.933 15.507 0.701 1.00 80.06 118 ILE A O 1
ATOM 948 N N . LYS A 1 119 ? -2.615 16.594 -1.146 1.00 81.50 119 LYS A N 1
ATOM 949 C CA . LYS A 1 119 ? -1.291 16.787 -1.726 1.00 81.50 119 LYS A CA 1
ATOM 950 C C . LYS A 1 119 ? -1.088 18.278 -1.919 1.00 81.50 119 LYS A C 1
ATOM 952 O O . LYS A 1 119 ? -1.862 18.905 -2.637 1.00 81.50 119 LYS A O 1
ATOM 957 N N . VAL A 1 120 ? -0.065 18.825 -1.278 1.00 73.75 120 VAL A N 1
ATOM 958 C CA . VAL A 1 120 ? 0.290 20.232 -1.439 1.00 73.75 120 VAL A CA 1
ATOM 959 C C . VAL A 1 120 ? 1.417 20.329 -2.452 1.00 73.75 120 VAL A C 1
ATOM 961 O O . VAL A 1 120 ? 2.478 19.729 -2.284 1.00 73.75 120 VAL A O 1
ATOM 964 N N . GLU A 1 121 ? 1.176 21.082 -3.517 1.00 70.25 121 GLU A N 1
ATOM 965 C CA . GLU A 1 121 ? 2.207 21.491 -4.462 1.00 70.25 121 GLU A CA 1
ATOM 966 C C . GLU A 1 121 ? 2.462 22.981 -4.256 1.00 70.25 121 GLU A C 1
ATOM 968 O O . GLU A 1 121 ? 1.536 23.791 -4.263 1.00 70.25 121 GLU A O 1
ATOM 973 N N . ARG A 1 122 ? 3.724 23.347 -4.026 1.00 64.00 122 ARG A N 1
ATOM 974 C CA . ARG A 1 122 ? 4.127 24.751 -3.965 1.00 64.00 122 ARG A CA 1
ATOM 975 C C . ARG A 1 122 ? 4.301 25.239 -5.397 1.00 64.00 122 ARG A C 1
ATOM 977 O O . ARG A 1 122 ? 5.228 24.809 -6.078 1.00 64.00 122 ARG A O 1
ATOM 984 N N . ILE A 1 123 ? 3.389 26.095 -5.844 1.00 65.88 123 ILE A N 1
ATOM 985 C CA . ILE A 1 123 ? 3.382 26.669 -7.190 1.00 65.88 123 ILE A CA 1
ATOM 986 C C . ILE A 1 123 ? 3.759 28.147 -7.074 1.00 65.88 123 ILE A C 1
ATOM 988 O O . ILE A 1 123 ? 3.124 28.887 -6.328 1.00 65.88 123 ILE A O 1
ATOM 992 N N . ASN A 1 124 ? 4.770 28.578 -7.829 1.00 52.06 124 ASN A N 1
ATOM 993 C CA . ASN A 1 124 ? 5.032 29.998 -8.067 1.00 52.06 124 ASN A CA 1
ATOM 994 C C . ASN A 1 124 ? 4.149 30.454 -9.242 1.00 52.06 124 ASN A C 1
ATOM 996 O O . ASN A 1 124 ? 4.184 29.844 -10.310 1.00 52.06 124 ASN A O 1
ATOM 1000 N N . LEU A 1 125 ? 3.312 31.474 -9.029 1.00 59.72 125 LEU A N 1
ATOM 1001 C CA . LEU A 1 125 ? 2.170 31.797 -9.892 1.00 59.72 125 LEU A CA 1
ATOM 1002 C C . LEU A 1 125 ? 2.526 32.775 -11.027 1.00 59.72 125 LEU A C 1
ATOM 1004 O O . LEU A 1 125 ? 2.454 33.988 -10.856 1.00 59.72 125 LEU A O 1
ATOM 1008 N N . VAL A 1 126 ? 2.817 32.229 -12.210 1.00 51.94 126 VAL A N 1
ATOM 1009 C CA . VAL A 1 126 ? 2.639 32.897 -13.510 1.00 51.94 126 VAL A CA 1
ATOM 1010 C C . VAL A 1 126 ? 1.772 31.967 -14.374 1.00 51.94 126 VAL A C 1
ATOM 1012 O O . VAL A 1 126 ? 2.248 30.971 -14.907 1.00 51.94 126 VAL A O 1
ATOM 1015 N N . THR A 1 127 ? 0.488 32.326 -14.470 1.00 39.22 127 THR A N 1
ATOM 1016 C CA . THR A 1 127 ? -0.537 31.894 -15.447 1.00 39.22 127 THR A CA 1
ATOM 1017 C C . THR A 1 127 ? -1.294 30.546 -15.279 1.00 39.22 127 THR A C 1
ATOM 1019 O O . THR A 1 127 ? -0.724 29.461 -15.280 1.00 39.22 127 THR A O 1
ATOM 1022 N N . ILE A 1 128 ? -2.633 30.696 -15.349 1.00 45.75 128 ILE A N 1
ATOM 1023 C CA . ILE A 1 128 ? -3.735 29.811 -15.817 1.00 45.75 128 ILE A CA 1
ATOM 1024 C C . ILE A 1 128 ? -4.620 29.070 -14.784 1.00 45.75 128 ILE A C 1
ATOM 1026 O O . ILE A 1 128 ? -4.180 28.269 -13.964 1.00 45.75 128 ILE A O 1
ATOM 1030 N N . ASN A 1 129 ? -5.920 29.371 -14.937 1.00 47.06 129 ASN A N 1
ATOM 1031 C CA . ASN A 1 129 ? -7.157 28.878 -14.319 1.00 47.06 129 ASN A CA 1
ATOM 1032 C C . ASN A 1 129 ? -7.804 27.763 -15.168 1.00 47.06 129 ASN A C 1
ATOM 1034 O O . ASN A 1 129 ? -7.729 27.861 -16.385 1.00 47.06 129 ASN A O 1
ATOM 1038 N N . GLU A 1 130 ? -8.527 26.814 -14.544 1.00 41.06 130 GLU A N 1
ATOM 1039 C CA . GLU A 1 130 ? -9.893 26.351 -14.927 1.00 41.06 130 GLU A CA 1
ATOM 1040 C C . GLU A 1 130 ? -10.382 25.133 -14.087 1.00 41.06 130 GLU A C 1
ATOM 1042 O O . GLU A 1 130 ? -9.579 24.350 -13.582 1.00 41.06 130 GLU A O 1
ATOM 1047 N N . LYS A 1 131 ? -11.712 24.973 -13.906 1.00 40.41 131 LYS A N 1
ATOM 1048 C CA . LYS A 1 131 ? -12.398 23.948 -13.066 1.00 40.41 131 LYS A CA 1
ATOM 1049 C C . LYS A 1 131 ? -13.428 23.127 -13.874 1.00 40.41 131 LYS A C 1
ATOM 1051 O O . LYS A 1 131 ? -14.048 23.666 -14.782 1.00 40.41 131 LYS A O 1
ATOM 1056 N N . LYS A 1 132 ? -13.703 21.869 -13.478 1.00 30.44 132 LYS A N 1
ATOM 1057 C CA . LYS A 1 132 ? -14.824 21.029 -13.983 1.00 30.44 132 LYS A CA 1
ATOM 1058 C C . LYS A 1 132 ? -15.634 20.364 -12.853 1.00 30.44 132 LYS A C 1
ATOM 1060 O O . LYS A 1 132 ? -15.082 20.032 -11.808 1.00 30.44 132 LYS A O 1
ATOM 1065 N N . THR A 1 133 ? -16.938 20.188 -13.089 1.00 33.69 133 THR A N 1
ATOM 1066 C CA . THR A 1 133 ? -17.995 19.672 -12.189 1.00 33.69 133 THR A CA 1
ATOM 1067 C C . THR A 1 133 ? -18.313 18.176 -12.417 1.00 33.69 133 THR A C 1
ATOM 1069 O O . THR A 1 133 ? -17.932 17.615 -13.442 1.00 33.69 133 THR A O 1
ATOM 1072 N N . LEU A 1 134 ? -19.001 17.519 -11.463 1.00 34.69 134 LEU A N 1
ATOM 1073 C CA . LEU A 1 134 ? -19.282 16.065 -11.418 1.00 34.69 134 LEU A CA 1
ATOM 1074 C C . LEU A 1 134 ? -20.773 15.778 -11.086 1.00 34.69 134 LEU A C 1
ATOM 1076 O O . LEU A 1 134 ? -21.348 16.504 -10.279 1.00 34.69 134 LEU A O 1
ATOM 1080 N N . PHE A 1 135 ? -21.375 14.709 -11.642 1.00 31.58 135 PHE A N 1
ATOM 1081 C CA . PHE A 1 135 ? -22.785 14.282 -11.438 1.00 31.58 135 PHE A CA 1
ATOM 1082 C C . PHE A 1 135 ? -22.931 12.806 -10.965 1.00 31.58 135 PHE A C 1
ATOM 1084 O O . PHE A 1 135 ? -21.994 12.019 -11.089 1.00 31.58 135 PHE A O 1
ATOM 1091 N N . ARG A 1 136 ? -24.112 12.448 -10.410 1.00 36.41 136 ARG A N 1
ATOM 1092 C CA . ARG A 1 136 ? -24.482 11.247 -9.599 1.00 36.41 136 ARG A CA 1
ATOM 1093 C C . ARG A 1 136 ? -25.659 10.444 -10.210 1.00 36.41 136 ARG A C 1
ATOM 1095 O O . ARG A 1 136 ? -26.455 11.049 -10.915 1.00 36.41 136 ARG A O 1
ATOM 1102 N N . MET A 1 137 ? -25.831 9.148 -9.865 1.00 32.59 137 MET A N 1
ATOM 1103 C CA . MET A 1 137 ? -27.135 8.428 -9.912 1.00 32.59 137 MET A 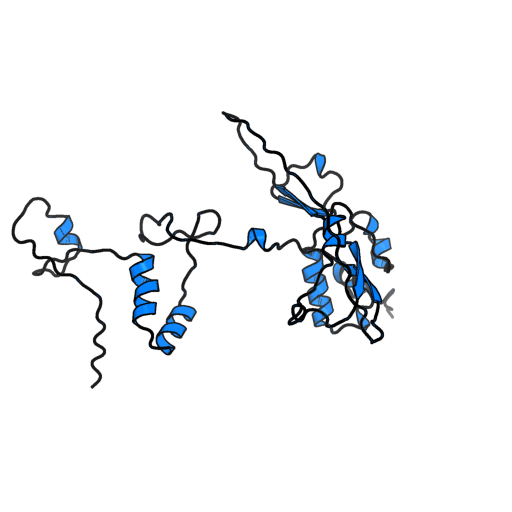CA 1
ATOM 1104 C C . MET A 1 137 ? -27.223 7.152 -9.022 1.00 32.59 137 MET A C 1
ATOM 1106 O O . MET A 1 137 ? -26.191 6.596 -8.637 1.00 32.59 137 MET A O 1
ATOM 1110 N N . ASP A 1 138 ? -28.463 6.733 -8.698 1.00 38.00 138 ASP A N 1
ATOM 1111 C CA . ASP A 1 138 ? -28.904 5.789 -7.637 1.00 38.00 138 ASP A CA 1
ATOM 1112 C C . ASP A 1 138 ? -29.120 4.303 -8.070 1.00 38.00 138 ASP A C 1
ATOM 1114 O O . ASP A 1 138 ? -29.266 4.040 -9.263 1.00 38.00 138 ASP A O 1
ATOM 1118 N N . PRO A 1 139 ? -29.199 3.316 -7.133 1.00 40.12 139 PRO A N 1
ATOM 1119 C CA . PRO A 1 139 ? -29.421 1.888 -7.431 1.00 40.12 139 PRO A CA 1
ATOM 1120 C C . PRO A 1 139 ? -30.743 1.295 -6.878 1.00 40.12 139 PRO A C 1
ATOM 1122 O O . PRO A 1 139 ? -31.121 1.562 -5.738 1.00 40.12 139 PRO A O 1
ATOM 1125 N N . LYS A 1 140 ? -31.385 0.374 -7.618 1.00 40.50 140 LYS A N 1
ATOM 1126 C CA . LYS A 1 140 ? -32.338 -0.616 -7.065 1.00 40.50 140 LYS A CA 1
ATOM 1127 C C . LYS A 1 140 ? -32.245 -1.957 -7.801 1.00 40.50 140 LYS A C 1
ATOM 1129 O O . LYS A 1 140 ? -32.616 -2.030 -8.966 1.00 40.50 140 LYS A O 1
ATOM 1134 N N . GLN A 1 141 ? -31.844 -3.014 -7.092 1.00 48.00 141 GLN A N 1
ATOM 1135 C CA . GLN A 1 141 ? -32.249 -4.390 -7.402 1.00 48.00 141 GLN A CA 1
ATOM 1136 C C . GLN A 1 141 ? -32.118 -5.276 -6.144 1.00 48.00 141 GLN A C 1
ATOM 1138 O O . GLN A 1 141 ? -31.155 -5.090 -5.397 1.00 48.00 141 GLN A O 1
ATOM 1143 N N . PRO A 1 142 ? -33.087 -6.167 -5.858 1.00 47.25 142 PRO A N 1
ATOM 1144 C CA . PRO A 1 142 ? -33.057 -7.055 -4.695 1.00 47.25 142 PRO A CA 1
ATOM 1145 C C . PRO A 1 142 ? -32.221 -8.319 -4.963 1.00 47.25 142 PRO A C 1
ATOM 1147 O O . PRO A 1 142 ? -32.071 -8.734 -6.109 1.00 47.25 142 PRO A O 1
ATOM 1150 N N . THR A 1 143 ? -31.688 -8.918 -3.895 1.00 43.75 143 THR A N 1
ATOM 1151 C CA . THR A 1 143 ? -30.920 -10.175 -3.901 1.00 43.75 143 THR A CA 1
ATOM 1152 C C . THR A 1 143 ? -31.592 -11.220 -3.015 1.00 43.75 143 THR A C 1
ATOM 1154 O O . THR A 1 143 ? -32.081 -10.882 -1.936 1.00 43.75 143 THR A O 1
ATOM 1157 N N . ASP A 1 144 ? -31.568 -12.468 -3.477 1.00 44.81 144 ASP A N 1
ATOM 1158 C CA . ASP A 1 144 ? -32.178 -13.644 -2.851 1.00 44.81 144 ASP A CA 1
ATOM 1159 C C . ASP A 1 144 ? -31.525 -14.051 -1.518 1.00 44.81 144 ASP A C 1
ATOM 1161 O O . ASP A 1 144 ? -30.358 -13.756 -1.245 1.00 44.81 144 ASP A O 1
ATOM 1165 N N . THR A 1 145 ? -32.296 -14.735 -0.668 1.00 52.38 145 THR A N 1
ATOM 1166 C CA . THR A 1 145 ? -31.890 -15.171 0.674 1.00 52.38 145 THR A CA 1
ATOM 1167 C C . THR A 1 145 ? -31.171 -16.525 0.660 1.00 52.38 145 THR A C 1
ATOM 1169 O O . THR A 1 145 ? -31.577 -17.469 -0.012 1.00 52.38 145 THR A O 1
ATOM 1172 N N . VAL A 1 146 ? -30.094 -16.625 1.446 1.00 59.28 146 VAL A N 1
ATOM 1173 C CA . VAL A 1 146 ? -29.224 -17.808 1.559 1.00 59.28 146 VAL A CA 1
ATOM 1174 C C . VAL A 1 146 ? -29.669 -18.689 2.737 1.00 59.28 146 VAL A C 1
ATOM 1176 O O . VAL A 1 146 ? -29.928 -18.187 3.827 1.00 59.28 146 VAL A O 1
ATOM 1179 N N . GLY A 1 147 ? -29.747 -20.007 2.528 1.00 44.50 147 GLY A N 1
ATOM 1180 C CA . GLY A 1 147 ? -30.285 -20.995 3.478 1.00 44.50 147 GLY A CA 1
ATOM 1181 C C . GLY A 1 147 ? -29.306 -21.540 4.528 1.00 44.50 147 GLY A C 1
ATOM 1182 O O . GLY A 1 147 ? -29.340 -22.736 4.802 1.00 44.50 147 GLY A O 1
ATOM 1183 N N . VAL A 1 148 ? -28.424 -20.710 5.098 1.00 67.62 148 VAL A N 1
ATOM 1184 C CA . VAL A 1 148 ? -27.490 -21.096 6.181 1.00 67.62 148 VAL A CA 1
ATOM 1185 C C . VAL A 1 148 ? -27.331 -19.931 7.166 1.00 67.62 148 VAL A C 1
ATOM 1187 O O . VAL A 1 148 ? -27.412 -18.769 6.770 1.00 67.62 148 VAL A O 1
ATOM 1190 N N . GLN A 1 149 ? -27.113 -20.222 8.453 1.00 60.66 149 GLN A N 1
ATOM 1191 C CA . GLN A 1 149 ? -26.827 -19.191 9.455 1.00 60.66 149 GLN A CA 1
ATOM 1192 C C . GLN A 1 149 ? -25.437 -18.591 9.223 1.00 60.66 149 GLN A C 1
ATOM 1194 O O . GLN A 1 149 ? -24.427 -19.290 9.224 1.00 60.66 149 GLN A O 1
ATOM 1199 N N . ILE A 1 150 ? -25.404 -17.278 9.024 1.00 77.44 150 ILE A N 1
ATOM 1200 C CA . ILE A 1 150 ? -24.194 -16.509 8.747 1.00 77.44 150 ILE A CA 1
ATOM 1201 C C . ILE A 1 150 ? -23.731 -15.844 10.042 1.00 77.44 150 ILE A C 1
ATOM 1203 O O . ILE A 1 150 ? -24.532 -15.212 10.732 1.00 77.44 150 ILE A O 1
ATOM 1207 N N . PHE A 1 151 ? -22.436 -15.938 10.355 1.00 80.19 151 PHE A N 1
ATOM 1208 C CA . PHE A 1 151 ? -21.869 -15.168 11.456 1.00 80.19 151 PHE A CA 1
ATOM 1209 C C . PHE A 1 151 ? -21.768 -13.694 11.059 1.00 80.19 151 PHE A C 1
ATOM 1211 O O . PHE A 1 151 ? -21.051 -13.339 10.118 1.00 80.19 151 PHE A O 1
ATOM 1218 N N . PHE A 1 152 ? -22.477 -12.846 11.800 1.00 82.06 152 PHE A N 1
ATOM 1219 C CA . PHE A 1 152 ? -22.386 -11.397 11.702 1.00 82.06 152 PHE A CA 1
ATOM 1220 C C . PHE A 1 152 ? -21.751 -10.837 12.968 1.00 82.06 152 PHE A C 1
ATOM 1222 O O . PHE A 1 152 ? -22.101 -11.225 14.080 1.00 82.06 152 PHE A O 1
ATOM 1229 N N . GLY A 1 153 ? -20.853 -9.876 12.797 1.00 85.44 153 GLY A N 1
ATOM 1230 C CA . GLY A 1 153 ? -20.246 -9.153 13.905 1.00 85.44 153 GLY A CA 1
ATOM 1231 C C . GLY A 1 153 ? -19.855 -7.744 13.497 1.00 85.44 153 GLY A C 1
ATOM 1232 O O . GLY A 1 153 ? -19.718 -7.436 12.312 1.00 85.44 153 GLY A O 1
ATOM 1233 N N . ILE A 1 154 ? -19.672 -6.875 14.487 1.00 87.69 154 ILE A N 1
ATOM 1234 C CA . ILE A 1 154 ? -19.081 -5.559 14.259 1.00 87.69 154 ILE A CA 1
ATOM 1235 C C . ILE A 1 154 ? -17.586 -5.670 14.535 1.00 87.69 154 ILE A C 1
ATOM 1237 O O . ILE A 1 154 ? -17.177 -6.045 15.630 1.00 87.69 154 ILE A O 1
ATOM 1241 N N . VAL A 1 155 ? -16.777 -5.340 13.534 1.00 90.88 155 VAL A N 1
ATOM 1242 C CA . VAL A 1 155 ? -15.317 -5.429 13.596 1.00 90.88 155 VAL A CA 1
ATOM 1243 C C . VAL A 1 155 ? -14.720 -4.076 13.226 1.00 90.88 155 VAL A C 1
ATOM 1245 O O . VAL A 1 155 ? -15.205 -3.392 12.321 1.00 90.88 155 VAL A O 1
ATOM 1248 N N . TYR A 1 156 ? -13.658 -3.676 13.923 1.00 92.44 156 TYR A N 1
ATOM 1249 C CA . TYR A 1 156 ? -12.945 -2.440 13.620 1.00 92.44 156 TYR A CA 1
ATOM 1250 C C . TYR A 1 156 ? -12.030 -2.623 12.406 1.00 92.44 156 TYR A C 1
ATOM 1252 O O . TYR A 1 156 ? -11.055 -3.370 12.468 1.00 92.44 156 TYR A O 1
ATOM 1260 N N . TYR A 1 157 ? -12.327 -1.929 11.306 1.00 93.19 157 TYR A N 1
ATOM 1261 C CA . TYR A 1 157 ? -11.524 -1.968 10.084 1.00 93.19 157 TYR A CA 1
ATOM 1262 C C . TYR A 1 157 ? -10.684 -0.710 9.932 1.00 93.19 157 TYR A C 1
ATOM 1264 O O . TYR A 1 157 ? -11.180 0.414 10.022 1.00 93.19 157 TYR A O 1
ATOM 1272 N N . GLN A 1 158 ? -9.409 -0.907 9.610 1.00 93.50 158 GLN A N 1
ATOM 1273 C CA . GLN A 1 158 ? -8.478 0.168 9.298 1.00 93.50 158 GLN A CA 1
ATOM 1274 C C . GLN A 1 158 ? -8.181 0.182 7.798 1.00 93.50 158 GLN A C 1
ATOM 1276 O O . GLN A 1 158 ? -7.876 -0.846 7.192 1.00 93.50 158 GLN A O 1
ATOM 1281 N N . ARG A 1 159 ? -8.249 1.361 7.177 1.00 92.62 159 ARG A N 1
ATOM 1282 C CA . ARG A 1 159 ? -7.977 1.520 5.743 1.00 92.62 159 ARG A CA 1
ATOM 1283 C C . ARG A 1 159 ? -6.501 1.830 5.523 1.00 92.62 159 ARG A C 1
ATOM 1285 O O . ARG A 1 159 ? -6.015 2.829 6.028 1.00 92.62 159 ARG A O 1
ATOM 1292 N N . LEU A 1 160 ? -5.784 1.039 4.729 1.00 93.69 160 LEU A N 1
ATOM 1293 C CA . LEU A 1 160 ? -4.364 1.282 4.436 1.00 93.69 160 LEU A CA 1
ATOM 1294 C C . LEU A 1 160 ? -4.156 2.390 3.390 1.00 93.69 160 LEU A C 1
ATOM 1296 O O . LEU A 1 160 ? -4.949 2.560 2.465 1.00 93.69 160 LEU A O 1
ATOM 1300 N N . ARG A 1 161 ? -3.034 3.114 3.489 1.00 90.62 161 ARG A N 1
ATOM 1301 C CA . ARG A 1 161 ? -2.678 4.221 2.576 1.00 90.62 161 ARG A CA 1
ATOM 1302 C C . ARG A 1 161 ? -2.267 3.793 1.160 1.00 90.62 161 ARG A C 1
ATOM 1304 O O . ARG A 1 161 ? -2.209 4.619 0.251 1.00 90.62 161 ARG A O 1
ATOM 1311 N N . HIS A 1 162 ? -1.907 2.524 0.963 1.00 90.06 162 HIS A N 1
ATOM 1312 C CA . HIS A 1 162 ? -1.334 2.024 -0.289 1.00 90.06 162 HIS A CA 1
ATOM 1313 C C . HIS A 1 162 ? -2.418 1.682 -1.321 1.00 90.06 162 HIS A C 1
ATOM 1315 O O . HIS A 1 162 ? -2.737 0.518 -1.539 1.00 90.06 162 HIS A O 1
ATOM 1321 N N . MET A 1 163 ? -2.944 2.704 -1.996 1.00 88.38 163 MET A N 1
ATOM 1322 C CA . MET A 1 163 ? -4.000 2.555 -3.003 1.00 88.38 163 MET A CA 1
ATOM 1323 C C . MET A 1 163 ? -3.470 2.069 -4.366 1.00 88.38 163 MET A C 1
ATOM 1325 O O . MET A 1 163 ? -2.369 2.427 -4.787 1.00 88.38 163 MET A O 1
ATOM 1329 N N . ILE A 1 164 ? -4.290 1.301 -5.095 1.00 87.81 164 ILE A N 1
ATOM 1330 C CA . ILE A 1 164 ? -3.980 0.786 -6.447 1.00 87.81 164 ILE A CA 1
ATOM 1331 C C . ILE A 1 164 ? -3.822 1.927 -7.463 1.00 87.81 164 ILE A C 1
ATOM 1333 O O . ILE A 1 164 ? -2.949 1.861 -8.328 1.00 87.81 164 ILE A O 1
ATOM 1337 N N . ALA A 1 165 ? -4.605 3.002 -7.313 1.00 83.56 165 ALA A N 1
ATOM 1338 C CA . ALA A 1 165 ? -4.538 4.185 -8.174 1.00 83.56 165 ALA A CA 1
ATOM 1339 C C . ALA A 1 165 ? -3.133 4.816 -8.216 1.00 83.56 165 ALA A C 1
ATOM 1341 O O . ALA A 1 165 ? -2.729 5.348 -9.241 1.00 83.56 165 ALA A O 1
ATOM 1342 N N . ASP A 1 166 ? -2.351 4.693 -7.140 1.00 82.62 166 ASP A N 1
ATOM 1343 C CA . ASP A 1 166 ? -0.974 5.189 -7.114 1.00 82.62 166 ASP A CA 1
ATOM 1344 C C . ASP A 1 166 ? 0.021 4.206 -7.755 1.00 82.62 166 ASP A C 1
ATOM 1346 O O . ASP A 1 166 ? 1.161 4.594 -8.014 1.00 82.62 166 ASP A O 1
ATOM 1350 N N . LYS A 1 167 ? -0.361 2.936 -7.973 1.00 87.88 167 LYS A N 1
ATOM 1351 C CA . LYS A 1 167 ? 0.527 1.815 -8.335 1.00 87.88 167 LYS A CA 1
ATOM 1352 C C . LYS A 1 167 ? 0.477 1.394 -9.806 1.00 87.88 167 LYS A C 1
ATOM 1354 O O . LYS A 1 167 ? 1.466 0.829 -10.277 1.00 87.88 167 LYS A O 1
ATOM 1359 N N . PHE A 1 168 ? -0.610 1.654 -10.525 1.00 88.44 168 PHE A N 1
ATOM 1360 C CA . PHE A 1 168 ? -0.698 1.262 -11.933 1.00 88.44 168 PHE A CA 1
ATOM 1361 C C . PHE A 1 168 ? 0.277 2.075 -12.804 1.00 88.44 168 PHE A C 1
ATOM 1363 O O . PHE A 1 168 ? 0.556 3.243 -12.533 1.00 88.44 168 PHE A O 1
ATOM 1370 N N . GLN A 1 169 ? 0.848 1.442 -13.829 1.00 88.44 169 GLN A N 1
ATOM 1371 C CA . GLN A 1 169 ? 1.709 2.100 -14.812 1.00 88.44 169 GLN A CA 1
ATOM 1372 C C . GLN A 1 169 ? 1.560 1.413 -16.166 1.00 88.44 169 GLN A C 1
ATOM 1374 O O . GLN A 1 169 ? 1.532 0.186 -16.233 1.00 88.44 169 GLN A O 1
ATOM 1379 N N . VAL A 1 170 ? 1.472 2.206 -17.230 1.00 90.56 170 VAL A N 1
ATOM 1380 C CA . VAL A 1 170 ? 1.363 1.724 -18.609 1.00 90.56 170 VAL A CA 1
ATOM 1381 C C . VAL A 1 170 ? 2.280 2.575 -19.478 1.00 90.56 170 VAL A C 1
ATOM 1383 O O . VAL A 1 170 ? 2.379 3.786 -19.276 1.00 90.56 170 VAL A O 1
ATOM 1386 N N . ARG A 1 171 ? 2.958 1.936 -20.433 1.00 88.44 171 ARG A N 1
ATOM 1387 C CA . ARG A 1 171 ? 3.826 2.587 -21.415 1.00 88.44 171 ARG A CA 1
ATOM 1388 C C . ARG A 1 171 ? 3.653 1.900 -22.765 1.00 88.44 171 ARG A C 1
ATOM 1390 O O . ARG A 1 171 ? 3.824 0.689 -22.848 1.00 88.44 171 ARG A O 1
ATOM 1397 N N . SER A 1 172 ? 3.359 2.682 -23.799 1.00 90.31 172 SER A N 1
ATOM 1398 C CA . SER A 1 172 ? 3.423 2.254 -25.202 1.00 90.31 172 SER A CA 1
ATOM 1399 C C . SER A 1 172 ? 4.774 2.661 -25.797 1.00 90.31 172 SER A C 1
ATOM 1401 O O . SER A 1 172 ? 5.660 1.833 -25.968 1.00 90.31 172 SER A O 1
ATOM 1403 N N . THR A 1 173 ? 4.980 3.960 -25.989 1.00 88.06 173 THR A N 1
ATOM 1404 C CA . THR A 1 173 ? 6.261 4.612 -26.288 1.00 88.06 173 THR A CA 1
ATOM 1405 C C . THR A 1 173 ? 6.454 5.772 -25.309 1.00 88.06 173 THR A C 1
ATOM 1407 O O . THR A 1 173 ? 5.529 6.141 -24.583 1.00 88.06 173 THR A O 1
ATOM 1410 N N . GLY A 1 174 ? 7.662 6.318 -25.185 1.00 89.38 174 GLY A N 1
ATOM 1411 C CA . GLY A 1 174 ? 7.907 7.347 -24.179 1.00 89.38 174 GLY A CA 1
ATOM 1412 C C . GLY A 1 174 ? 9.332 7.874 -24.186 1.00 89.38 174 GLY A C 1
ATOM 1413 O O . GLY A 1 174 ? 10.119 7.477 -25.044 1.00 89.38 174 GLY A O 1
ATOM 1414 N N . PRO A 1 175 ? 9.676 8.739 -23.219 1.00 90.62 175 PRO A N 1
ATOM 1415 C CA . PRO A 1 175 ? 11.007 9.311 -23.124 1.00 90.62 175 PRO A CA 1
ATOM 1416 C C . PRO A 1 175 ? 12.074 8.229 -22.945 1.00 90.62 175 PRO A C 1
ATOM 1418 O O . PRO A 1 175 ? 11.870 7.184 -22.300 1.00 90.62 175 PRO A O 1
ATOM 1421 N N . ILE A 1 176 ? 13.213 8.521 -23.552 1.00 92.31 176 ILE A N 1
ATOM 1422 C CA . ILE A 1 176 ? 14.385 7.669 -23.653 1.00 92.31 176 ILE A CA 1
ATOM 1423 C C . ILE A 1 176 ? 15.560 8.410 -23.011 1.00 92.31 176 ILE A C 1
ATOM 1425 O O . ILE A 1 176 ? 15.631 9.639 -23.055 1.00 92.31 176 ILE A O 1
ATOM 1429 N N . ASP A 1 177 ? 16.440 7.661 -22.363 1.00 92.00 177 ASP A N 1
ATOM 1430 C CA . ASP A 1 177 ? 17.686 8.174 -21.817 1.00 92.00 177 ASP A CA 1
ATOM 1431 C C . ASP A 1 177 ? 18.672 8.512 -22.956 1.00 92.00 177 ASP A C 1
ATOM 1433 O O . ASP A 1 177 ? 18.898 7.666 -23.823 1.00 92.00 177 ASP A O 1
ATOM 1437 N N . PRO A 1 178 ? 19.261 9.722 -22.998 1.00 90.19 178 PRO A N 1
ATOM 1438 C CA . PRO A 1 178 ? 20.057 10.178 -24.142 1.00 90.19 178 PRO A CA 1
ATOM 1439 C C . PRO A 1 178 ? 21.373 9.419 -24.343 1.00 90.19 178 PRO A C 1
ATOM 1441 O O . PRO A 1 178 ? 21.943 9.495 -25.423 1.00 90.19 178 PRO A O 1
ATOM 1444 N N . ILE A 1 179 ? 21.878 8.724 -23.319 1.00 91.19 179 ILE A N 1
ATOM 1445 C CA . ILE A 1 179 ? 23.139 7.976 -23.406 1.00 91.19 179 ILE A CA 1
ATOM 1446 C C . ILE A 1 179 ? 22.864 6.553 -23.883 1.00 91.19 179 ILE A C 1
ATOM 1448 O O . ILE A 1 179 ? 23.474 6.079 -24.835 1.00 91.19 179 ILE A O 1
ATOM 1452 N N . THR A 1 180 ? 21.953 5.863 -23.199 1.00 88.81 180 THR A N 1
ATOM 1453 C CA . THR A 1 180 ? 21.693 4.438 -23.446 1.00 88.81 180 THR A CA 1
ATOM 1454 C C . THR A 1 180 ? 20.680 4.191 -24.554 1.00 88.81 180 THR A C 1
ATOM 1456 O O . THR A 1 180 ? 20.532 3.059 -24.992 1.00 88.81 180 THR A O 1
ATOM 1459 N N . HIS A 1 181 ? 19.948 5.219 -24.986 1.00 88.44 181 HIS A N 1
ATOM 1460 C CA . HIS A 1 181 ? 18.785 5.074 -25.857 1.00 88.44 181 HIS A CA 1
ATOM 1461 C C . HIS A 1 181 ? 17.705 4.117 -25.305 1.00 88.44 181 HIS A C 1
ATOM 1463 O O . HIS A 1 181 ? 16.794 3.714 -26.027 1.00 88.44 181 HIS A O 1
ATOM 1469 N N . GLN A 1 182 ? 17.728 3.840 -23.994 1.00 91.00 182 GLN A N 1
ATOM 1470 C CA . GLN A 1 182 ? 16.766 2.970 -23.324 1.00 91.00 182 GLN A CA 1
ATOM 1471 C C . GLN A 1 182 ? 15.629 3.747 -22.643 1.00 91.00 182 GLN A C 1
ATOM 1473 O O . GLN A 1 182 ? 15.772 4.919 -22.279 1.00 91.00 182 GLN A O 1
ATOM 1478 N N . PRO A 1 183 ? 14.476 3.100 -22.407 1.00 92.12 183 PRO A N 1
ATOM 1479 C CA . PRO A 1 183 ? 13.398 3.633 -21.583 1.00 92.12 183 PRO A CA 1
ATOM 1480 C C . PRO A 1 183 ? 13.856 4.226 -20.239 1.00 92.12 183 PRO A C 1
ATOM 1482 O O . PRO A 1 183 ? 14.463 3.542 -19.419 1.00 92.12 183 PRO A O 1
ATOM 1485 N N . VAL A 1 184 ? 13.484 5.483 -19.958 1.00 92.56 184 VAL A N 1
ATOM 1486 C CA . VAL A 1 184 ? 13.823 6.123 -18.672 1.00 92.56 184 VAL A CA 1
ATOM 1487 C C . VAL A 1 184 ? 13.218 5.388 -17.471 1.00 92.56 184 VAL A C 1
ATOM 1489 O O . VAL A 1 184 ? 12.164 4.757 -17.563 1.00 92.56 184 VAL A O 1
ATOM 1492 N N . LYS A 1 185 ? 13.845 5.524 -16.298 1.00 90.00 185 LYS A N 1
ATOM 1493 C CA . LYS A 1 185 ? 13.335 4.961 -15.041 1.00 90.00 185 LYS A CA 1
ATOM 1494 C C . LYS A 1 185 ? 12.265 5.856 -14.405 1.00 90.00 185 LYS A C 1
ATOM 1496 O O . LYS A 1 185 ? 12.437 7.068 -14.270 1.00 90.00 185 LYS A O 1
ATOM 1501 N N . GLY A 1 186 ? 11.214 5.219 -13.886 1.00 88.88 186 GLY A N 1
ATOM 1502 C CA . GLY A 1 186 ? 10.289 5.810 -12.916 1.00 88.88 186 GLY A CA 1
ATOM 1503 C C . GLY A 1 186 ? 8.890 6.111 -13.456 1.00 88.88 186 GLY A C 1
ATOM 1504 O O . GLY A 1 186 ? 8.721 6.727 -14.504 1.00 88.88 186 GLY A O 1
ATOM 1505 N N . ARG A 1 187 ? 7.872 5.746 -12.667 1.00 87.75 187 ARG A N 1
ATOM 1506 C CA . ARG A 1 187 ? 6.447 5.863 -13.024 1.00 87.75 187 ARG A CA 1
ATOM 1507 C C . ARG A 1 187 ? 6.027 7.282 -13.412 1.00 87.75 187 ARG A C 1
ATOM 1509 O O . ARG A 1 187 ? 5.401 7.473 -14.445 1.00 87.75 187 ARG A O 1
ATOM 1516 N N . LYS A 1 188 ? 6.416 8.289 -12.618 1.00 86.00 188 LYS A N 1
ATOM 1517 C CA . LYS A 1 188 ? 6.059 9.702 -12.867 1.00 86.00 188 LYS A CA 1
ATOM 1518 C C . LYS A 1 188 ? 6.620 10.254 -14.183 1.00 86.00 188 LYS A C 1
ATOM 1520 O O . LYS A 1 188 ? 6.093 11.233 -14.686 1.00 86.00 188 LYS A O 1
ATOM 1525 N N . LYS A 1 189 ? 7.683 9.644 -14.716 1.00 86.88 189 LYS A N 1
ATOM 1526 C CA . LYS A 1 189 ? 8.330 10.041 -15.974 1.00 86.88 189 LYS A CA 1
ATOM 1527 C C . LYS A 1 189 ? 7.833 9.224 -17.177 1.00 86.88 189 LYS A C 1
ATOM 1529 O O . LYS A 1 189 ? 8.449 9.288 -18.232 1.00 86.88 189 LYS A O 1
ATOM 1534 N N . GLY A 1 190 ? 6.784 8.408 -17.015 1.00 86.12 190 GLY A N 1
ATOM 1535 C CA . GLY A 1 190 ? 6.368 7.449 -18.049 1.00 86.12 190 GLY A CA 1
ATOM 1536 C C . GLY A 1 190 ? 7.436 6.381 -18.315 1.00 86.12 190 GLY A C 1
ATOM 1537 O O . GLY A 1 190 ? 7.632 5.931 -19.446 1.00 86.12 190 GLY A O 1
ATOM 1538 N N . GLY A 1 191 ? 8.201 6.032 -17.279 1.00 90.44 191 GLY A N 1
ATOM 1539 C CA . GLY A 1 191 ? 9.317 5.110 -17.391 1.00 90.44 191 GLY A CA 1
ATOM 1540 C C . GLY A 1 191 ? 8.904 3.694 -17.788 1.00 90.44 191 GLY A C 1
ATOM 1541 O O . GLY A 1 191 ? 7.765 3.281 -17.581 1.00 90.44 191 GLY A O 1
ATOM 1542 N N . GLY A 1 192 ? 9.839 2.965 -18.393 1.00 88.88 192 GLY A N 1
ATOM 1543 C CA . GLY A 1 192 ? 9.629 1.576 -18.799 1.00 88.88 192 GLY A CA 1
ATOM 1544 C C . GLY A 1 192 ? 9.581 0.618 -17.612 1.00 88.88 192 GLY A C 1
ATOM 1545 O O . GLY A 1 192 ? 10.092 0.913 -16.528 1.00 88.88 192 GLY A O 1
ATOM 1546 N N . ILE A 1 193 ? 8.967 -0.545 -17.826 1.00 92.31 193 ILE A N 1
ATOM 1547 C CA . ILE A 1 193 ? 9.060 -1.670 -16.893 1.00 92.31 193 ILE A CA 1
ATOM 1548 C C . ILE A 1 193 ? 10.421 -2.326 -17.110 1.00 92.31 193 ILE A C 1
ATOM 1550 O O . ILE A 1 193 ? 10.814 -2.583 -18.246 1.00 92.31 193 ILE A O 1
ATOM 1554 N N . ARG A 1 194 ? 11.149 -2.573 -16.019 1.00 91.69 194 ARG A N 1
ATOM 1555 C CA . ARG A 1 194 ? 12.441 -3.252 -16.088 1.00 91.69 194 ARG A CA 1
ATOM 1556 C C . ARG A 1 194 ? 12.204 -4.733 -16.358 1.00 91.69 194 ARG A C 1
ATOM 1558 O O . ARG A 1 194 ? 11.537 -5.387 -15.567 1.00 91.69 194 ARG A O 1
ATOM 1565 N N . PHE A 1 195 ? 12.791 -5.226 -17.437 1.00 92.94 195 PHE A N 1
ATOM 1566 C CA . PHE A 1 195 ? 12.976 -6.648 -17.684 1.00 92.94 195 PHE A CA 1
ATOM 1567 C C . PHE A 1 195 ? 14.360 -7.027 -17.143 1.00 92.94 195 PHE A C 1
ATOM 1569 O O . PHE A 1 195 ? 15.370 -6.508 -17.621 1.00 92.94 195 PHE A O 1
ATOM 1576 N N . GLY A 1 196 ? 14.399 -7.782 -16.048 1.00 92.94 196 GLY A N 1
ATOM 1577 C CA . GLY A 1 196 ? 15.618 -8.120 -15.325 1.00 92.94 196 GLY A CA 1
ATOM 1578 C C . GLY A 1 196 ? 16.231 -9.445 -15.765 1.00 92.94 196 GLY A C 1
ATOM 1579 O O . GLY A 1 196 ? 15.842 -10.059 -16.758 1.00 92.94 196 GLY A O 1
ATOM 1580 N N . GLU A 1 197 ? 17.239 -9.870 -15.010 1.00 95.00 197 GLU A N 1
ATOM 1581 C CA . GLU A 1 197 ? 17.971 -11.110 -15.277 1.00 95.00 197 GLU A CA 1
ATOM 1582 C C . GLU A 1 197 ? 17.101 -12.339 -15.014 1.00 95.00 197 GLU A C 1
ATOM 1584 O O . GLU A 1 197 ? 17.084 -13.251 -15.830 1.00 95.00 197 GLU A O 1
ATOM 1589 N N . MET A 1 198 ? 16.296 -12.318 -13.948 1.00 97.00 198 MET A N 1
ATOM 1590 C CA . MET A 1 198 ? 15.390 -13.424 -13.627 1.00 97.00 198 MET A CA 1
ATOM 1591 C C . MET A 1 198 ? 14.342 -13.632 -14.725 1.00 97.00 198 MET A C 1
ATOM 1593 O O . MET A 1 198 ? 14.064 -14.765 -15.111 1.00 97.00 198 MET A O 1
ATOM 1597 N N . GLU A 1 199 ? 13.781 -12.549 -15.273 1.00 95.94 199 GLU A N 1
ATOM 1598 C CA . GLU A 1 199 ? 12.821 -12.650 -16.370 1.00 95.94 199 GLU A CA 1
ATOM 1599 C C . GLU A 1 199 ? 13.493 -13.111 -17.670 1.00 95.94 199 GLU A C 1
ATOM 1601 O O . GLU A 1 199 ? 12.911 -13.904 -18.412 1.00 95.94 199 GLU A O 1
ATOM 1606 N N . ARG A 1 200 ? 14.728 -12.666 -17.940 1.00 94.44 200 ARG A N 1
ATOM 1607 C CA . ARG A 1 200 ? 15.524 -13.157 -19.074 1.00 94.44 200 ARG A CA 1
ATOM 1608 C C . ARG A 1 200 ? 15.736 -14.663 -18.976 1.00 94.44 200 ARG A C 1
ATOM 1610 O O . ARG A 1 200 ? 15.470 -15.366 -19.947 1.00 94.44 200 ARG A O 1
ATOM 1617 N N . ASP A 1 201 ? 16.187 -15.143 -17.825 1.00 96.12 201 ASP A N 1
ATOM 1618 C CA . ASP A 1 201 ? 16.546 -16.546 -17.635 1.00 96.12 201 ASP A CA 1
ATOM 1619 C C . ASP A 1 201 ? 15.300 -17.447 -17.714 1.00 96.12 201 ASP A C 1
ATOM 1621 O O . ASP A 1 201 ? 15.346 -18.514 -18.329 1.00 96.12 201 ASP A O 1
ATOM 1625 N N . ALA A 1 202 ? 14.146 -16.967 -17.234 1.00 96.44 202 ALA A N 1
ATOM 1626 C CA . ALA A 1 202 ? 12.861 -17.637 -17.430 1.00 96.44 202 ALA A CA 1
ATOM 1627 C C . ALA A 1 202 ? 12.495 -17.782 -18.922 1.00 96.44 202 ALA A C 1
ATOM 1629 O O . ALA A 1 202 ? 12.102 -18.859 -19.370 1.00 96.44 202 ALA A O 1
ATOM 1630 N N . ILE A 1 203 ? 12.656 -16.724 -19.726 1.00 95.19 203 ILE A N 1
ATOM 1631 C CA . ILE A 1 203 ? 12.353 -16.769 -21.168 1.00 95.19 203 ILE A CA 1
ATOM 1632 C C . ILE A 1 203 ? 13.327 -17.681 -21.928 1.00 95.19 203 ILE A C 1
ATOM 1634 O O . ILE A 1 203 ? 12.903 -18.387 -22.851 1.00 95.19 203 ILE A O 1
ATOM 1638 N N . ILE A 1 204 ? 14.605 -17.700 -21.534 1.00 95.00 204 ILE A N 1
ATOM 1639 C CA . ILE A 1 204 ? 15.606 -18.624 -22.088 1.00 95.00 204 ILE A CA 1
ATOM 1640 C C . ILE A 1 204 ? 15.201 -20.072 -21.802 1.00 95.00 204 ILE A C 1
ATOM 1642 O O . ILE A 1 204 ? 15.206 -20.884 -22.724 1.00 95.00 204 ILE A O 1
ATOM 1646 N N . ALA A 1 205 ? 14.778 -20.383 -20.571 1.00 96.25 205 ALA A N 1
ATOM 1647 C CA . ALA A 1 205 ? 14.315 -21.721 -20.199 1.00 96.25 205 ALA A CA 1
ATOM 1648 C C . ALA A 1 205 ? 13.084 -22.168 -21.008 1.00 96.25 205 ALA A C 1
ATOM 1650 O O . ALA A 1 205 ? 12.975 -23.333 -21.380 1.00 96.25 205 ALA A O 1
ATOM 1651 N N . HIS A 1 206 ? 12.188 -21.238 -21.350 1.00 95.94 206 HIS A N 1
ATOM 1652 C CA . HIS A 1 206 ? 11.055 -21.511 -22.239 1.00 95.94 206 HIS A CA 1
ATOM 1653 C C . HIS A 1 206 ? 11.443 -21.694 -23.721 1.00 95.94 206 HIS A C 1
ATOM 1655 O O . HIS A 1 206 ? 10.585 -22.052 -24.525 1.00 95.94 206 HIS A O 1
ATOM 1661 N N . GLY A 1 207 ? 12.690 -21.420 -24.121 1.00 95.12 207 GLY A N 1
ATOM 1662 C CA . GLY A 1 207 ? 13.147 -21.540 -25.512 1.00 95.12 207 GLY A CA 1
ATOM 1663 C C . GLY A 1 207 ? 12.562 -20.489 -26.468 1.00 95.12 207 GLY A C 1
ATOM 1664 O O . GLY A 1 207 ? 12.651 -20.626 -27.689 1.00 95.12 207 GLY A O 1
ATOM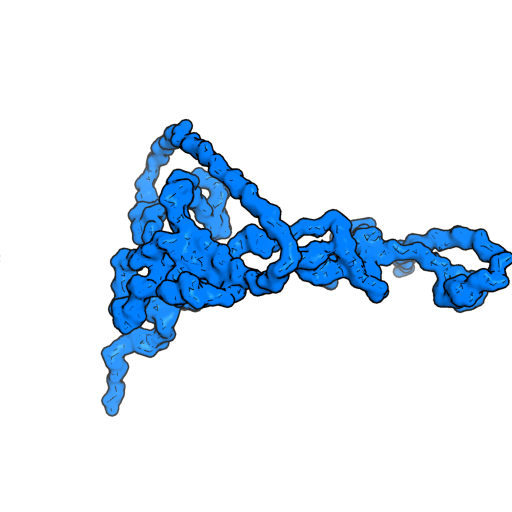 1665 N N . THR A 1 208 ? 11.964 -19.413 -25.949 1.00 95.75 208 THR A N 1
ATOM 1666 C CA . THR A 1 208 ? 11.259 -18.402 -26.762 1.00 95.75 208 THR A CA 1
ATOM 1667 C C . THR A 1 208 ? 12.196 -17.279 -27.218 1.00 95.75 208 THR A C 1
ATOM 1669 O O . THR A 1 208 ? 12.060 -16.111 -26.851 1.00 95.75 208 THR A O 1
ATOM 1672 N N . ALA A 1 209 ? 13.157 -17.629 -28.078 1.00 94.00 209 ALA A N 1
ATOM 1673 C CA . ALA A 1 209 ? 14.203 -16.715 -28.551 1.00 94.00 209 ALA A CA 1
ATOM 1674 C C . ALA A 1 209 ? 13.658 -15.434 -29.218 1.00 94.00 209 ALA A C 1
ATOM 1676 O O . ALA A 1 209 ? 14.210 -14.351 -29.025 1.00 94.00 209 ALA A O 1
ATOM 1677 N N . PHE A 1 210 ? 12.546 -15.521 -29.961 1.00 95.19 210 PHE A N 1
ATOM 1678 C CA . PHE A 1 210 ? 11.934 -14.349 -30.600 1.00 95.19 210 PHE A CA 1
ATOM 1679 C C . PHE A 1 210 ? 11.353 -13.353 -29.591 1.00 95.19 210 PHE A C 1
ATOM 1681 O O . PHE A 1 210 ? 11.475 -12.149 -29.798 1.00 95.19 210 PHE A O 1
ATOM 1688 N N . VAL A 1 211 ? 10.765 -13.834 -28.491 1.00 94.06 211 VAL A N 1
ATOM 1689 C CA . VAL A 1 211 ? 10.223 -12.970 -27.429 1.00 94.06 211 VAL A CA 1
ATOM 1690 C C . VAL A 1 211 ? 11.362 -12.304 -26.665 1.00 94.06 211 VAL A C 1
ATOM 1692 O O . VAL A 1 211 ? 11.295 -11.108 -26.383 1.00 94.06 211 VAL A O 1
ATOM 1695 N N . LEU A 1 212 ? 12.436 -13.049 -26.389 1.00 93.62 212 LEU A N 1
ATOM 1696 C CA . LEU A 1 212 ? 13.646 -12.506 -25.777 1.00 93.62 212 LEU A CA 1
ATOM 1697 C C . LEU A 1 212 ? 14.241 -11.378 -26.624 1.00 93.62 212 LEU A C 1
ATOM 1699 O O . LEU A 1 212 ? 14.489 -10.285 -26.116 1.00 93.62 212 LEU A O 1
ATOM 1703 N N . GLN A 1 213 ? 14.407 -11.626 -27.925 1.00 94.44 213 GLN A N 1
ATOM 1704 C CA . GLN A 1 213 ? 14.912 -10.636 -28.872 1.00 94.44 213 GLN A CA 1
ATOM 1705 C C . GLN A 1 213 ? 14.000 -9.408 -28.955 1.00 94.44 213 GLN A C 1
ATOM 1707 O O . GLN A 1 213 ? 14.473 -8.275 -29.087 1.00 94.44 213 GLN A O 1
ATOM 1712 N N . ASP A 1 214 ? 12.687 -9.619 -28.871 1.00 94.62 214 ASP A N 1
ATOM 1713 C CA . ASP A 1 214 ? 11.726 -8.530 -28.912 1.00 94.62 214 ASP A CA 1
ATOM 1714 C C . ASP A 1 214 ? 11.803 -7.630 -27.679 1.00 94.62 214 ASP A C 1
ATOM 1716 O O . ASP A 1 214 ? 11.838 -6.406 -27.807 1.00 94.62 214 ASP A O 1
ATOM 1720 N N . ARG A 1 215 ? 11.911 -8.225 -26.488 1.00 92.69 215 ARG A N 1
ATOM 1721 C CA . ARG A 1 215 ? 11.974 -7.481 -25.226 1.00 92.69 215 ARG A CA 1
ATOM 1722 C C . ARG A 1 215 ? 13.322 -6.814 -24.980 1.00 92.69 215 ARG A C 1
ATOM 1724 O O . ARG A 1 215 ? 13.324 -5.682 -24.505 1.00 92.69 215 ARG A O 1
ATOM 1731 N N . LEU A 1 216 ? 14.434 -7.479 -25.300 1.00 92.75 216 LEU A N 1
ATOM 1732 C CA . LEU A 1 216 ? 15.776 -6.957 -25.021 1.00 92.75 216 LEU A CA 1
ATOM 1733 C C . LEU A 1 216 ? 16.322 -6.030 -26.107 1.00 92.75 216 LEU A C 1
ATOM 1735 O O . LEU A 1 216 ? 17.087 -5.140 -25.764 1.00 92.75 216 LEU A O 1
ATOM 1739 N N . LEU A 1 217 ? 15.937 -6.204 -27.378 1.00 91.00 217 LEU A N 1
ATOM 1740 C CA . LEU A 1 217 ? 16.433 -5.357 -28.469 1.00 91.00 217 LEU A CA 1
ATOM 1741 C C . LEU A 1 217 ? 15.315 -4.534 -29.110 1.00 91.00 217 LEU A C 1
ATOM 1743 O O . LEU A 1 217 ? 15.362 -3.308 -29.106 1.00 91.00 217 LEU A O 1
ATOM 1747 N N . ASN A 1 218 ? 14.298 -5.187 -29.680 1.00 91.62 218 ASN A N 1
ATOM 1748 C CA . ASN A 1 218 ? 13.348 -4.510 -30.574 1.00 91.62 218 ASN A CA 1
ATOM 1749 C C . ASN A 1 218 ? 12.535 -3.412 -29.882 1.00 91.62 218 ASN A C 1
ATOM 1751 O O . ASN A 1 218 ? 12.294 -2.366 -30.481 1.00 91.62 218 ASN A O 1
ATOM 1755 N N . CYS A 1 219 ? 12.109 -3.674 -28.647 1.00 87.62 219 CYS A N 1
ATOM 1756 C CA . CYS A 1 219 ? 11.301 -2.772 -27.832 1.00 87.62 219 CYS A CA 1
ATOM 1757 C C . CYS A 1 219 ? 12.131 -1.860 -26.912 1.00 87.62 219 CYS A C 1
ATOM 1759 O O . CYS A 1 219 ? 11.546 -1.026 -26.219 1.00 87.62 219 CYS A O 1
ATOM 1761 N N . SER A 1 220 ? 13.455 -2.039 -26.862 1.00 89.12 220 SER A N 1
ATOM 1762 C CA . SER A 1 220 ? 14.347 -1.309 -25.957 1.00 89.12 220 SER A CA 1
ATOM 1763 C C . SER A 1 220 ? 15.142 -0.242 -26.711 1.00 89.12 220 SER A C 1
ATOM 1765 O O . SER A 1 220 ? 14.731 0.915 -26.742 1.00 89.12 220 SER A O 1
ATOM 1767 N N . ASP A 1 221 ? 16.240 -0.641 -27.350 1.00 92.19 221 ASP A N 1
ATOM 1768 C CA . ASP A 1 221 ? 17.288 0.223 -27.901 1.00 92.19 221 ASP A CA 1
ATOM 1769 C C . ASP A 1 221 ? 17.753 -0.253 -29.285 1.00 92.19 221 ASP A C 1
ATOM 1771 O O . ASP A 1 221 ? 18.921 -0.143 -29.658 1.00 92.19 221 ASP A O 1
ATOM 1775 N N . ARG A 1 222 ? 16.828 -0.789 -30.088 1.00 90.75 222 ARG A N 1
ATOM 1776 C CA . ARG A 1 222 ? 17.125 -1.183 -31.467 1.00 90.75 222 ARG A CA 1
ATOM 1777 C C . ARG A 1 222 ? 17.656 0.013 -32.261 1.00 90.75 222 ARG A C 1
ATOM 1779 O O . ARG A 1 222 ? 16.891 0.896 -32.646 1.00 90.75 222 ARG A O 1
ATOM 1786 N N . ASP A 1 223 ? 18.929 -0.066 -32.624 1.00 85.19 223 ASP A N 1
ATOM 1787 C CA . ASP A 1 223 ? 19.585 0.877 -33.522 1.00 85.19 223 ASP A CA 1
ATOM 1788 C C . ASP A 1 223 ? 20.273 0.156 -34.694 1.00 85.19 223 ASP A C 1
ATOM 1790 O O . ASP A 1 223 ? 20.666 -1.012 -34.606 1.00 85.19 223 ASP A O 1
ATOM 1794 N N . VAL A 1 224 ? 20.386 0.843 -35.830 1.00 85.19 224 VAL A N 1
ATOM 1795 C CA . VAL A 1 224 ? 21.024 0.338 -37.049 1.00 85.19 224 VAL A CA 1
ATOM 1796 C C . VAL A 1 224 ? 22.345 1.071 -37.252 1.00 85.19 224 VAL A C 1
ATOM 1798 O O . VAL A 1 224 ? 22.395 2.139 -37.860 1.00 85.19 224 VAL A O 1
ATOM 1801 N N . ALA A 1 225 ? 23.434 0.462 -36.783 1.00 82.44 225 ALA A N 1
ATOM 1802 C CA . ALA A 1 225 ? 24.781 1.006 -36.922 1.00 82.44 225 ALA A CA 1
ATOM 1803 C C . ALA A 1 225 ? 25.491 0.533 -38.206 1.00 82.44 225 ALA A C 1
ATOM 1805 O O . ALA A 1 225 ? 25.259 -0.569 -38.714 1.00 82.44 225 ALA A O 1
ATOM 1806 N N . TYR A 1 226 ? 26.406 1.362 -38.716 1.00 82.12 226 TYR A N 1
ATOM 1807 C CA . TYR A 1 226 ? 27.266 1.031 -39.855 1.00 82.12 226 TYR A CA 1
ATOM 1808 C C . TYR A 1 226 ? 28.653 0.601 -39.375 1.00 82.12 226 TYR A C 1
ATOM 1810 O O . TYR A 1 226 ? 29.259 1.274 -38.549 1.00 82.12 226 TYR A O 1
ATOM 1818 N N . ALA A 1 227 ? 29.184 -0.483 -39.940 1.00 83.12 227 ALA A N 1
ATOM 1819 C CA . ALA A 1 227 ? 30.522 -0.985 -39.632 1.00 83.12 227 ALA A CA 1
ATOM 1820 C C . ALA A 1 227 ? 31.412 -0.983 -40.882 1.00 83.12 227 ALA A C 1
ATOM 1822 O O . ALA A 1 227 ? 30.978 -1.377 -41.970 1.00 83.12 227 ALA A O 1
ATOM 1823 N N . CYS A 1 228 ? 32.669 -0.551 -40.740 1.00 83.31 228 CYS A N 1
ATOM 1824 C CA . CYS A 1 228 ? 33.638 -0.591 -41.833 1.00 83.31 228 CYS A CA 1
ATOM 1825 C C . CYS A 1 228 ? 34.138 -2.024 -42.057 1.00 83.31 228 CYS A C 1
ATOM 1827 O O . CYS A 1 228 ? 34.641 -2.668 -41.141 1.00 83.31 228 CYS A O 1
ATOM 1829 N N . ARG A 1 229 ? 34.076 -2.518 -43.299 1.00 79.19 229 ARG A N 1
ATOM 1830 C CA . ARG A 1 229 ? 34.436 -3.910 -43.627 1.00 79.19 229 ARG A CA 1
ATOM 1831 C C . ARG A 1 229 ? 35.936 -4.216 -43.549 1.00 79.19 229 ARG A C 1
ATOM 1833 O O . ARG A 1 229 ? 36.300 -5.379 -43.466 1.00 79.19 229 ARG A O 1
ATOM 1840 N N . ARG A 1 230 ? 36.797 -3.195 -43.624 1.00 81.69 230 ARG A N 1
ATOM 1841 C CA . ARG A 1 230 ? 38.261 -3.367 -43.588 1.00 81.69 230 ARG A CA 1
ATOM 1842 C C . ARG A 1 230 ? 38.828 -3.318 -42.172 1.00 81.69 230 ARG A C 1
ATOM 1844 O O . ARG A 1 230 ? 39.717 -4.095 -41.868 1.00 81.69 230 ARG A O 1
ATOM 1851 N N . CYS A 1 231 ? 38.327 -2.416 -41.326 1.00 83.25 231 CYS A N 1
ATOM 1852 C CA . CYS A 1 231 ? 38.841 -2.232 -39.964 1.00 83.25 231 CYS A CA 1
ATOM 1853 C C . CYS A 1 231 ? 37.910 -2.763 -38.865 1.00 83.25 231 CYS A C 1
ATOM 1855 O O . CYS A 1 231 ? 38.280 -2.715 -37.699 1.00 83.25 231 CYS A O 1
ATOM 1857 N N . GLY A 1 232 ? 36.691 -3.204 -39.194 1.00 79.81 232 GLY A N 1
ATOM 1858 C CA . GLY A 1 232 ? 35.713 -3.704 -38.219 1.00 79.81 232 GLY A CA 1
ATOM 1859 C C . GLY A 1 232 ? 35.169 -2.644 -37.252 1.00 79.81 232 GLY A C 1
ATOM 1860 O O . GLY A 1 232 ? 34.299 -2.943 -36.442 1.00 79.81 232 GLY A O 1
ATOM 1861 N N . SER A 1 233 ? 35.645 -1.398 -37.332 1.00 83.19 233 SER A N 1
ATOM 1862 C CA . SER A 1 233 ? 35.234 -0.321 -36.435 1.00 83.19 233 SER A CA 1
ATOM 1863 C C . SER A 1 233 ? 33.868 0.248 -36.828 1.00 83.19 233 SER A C 1
ATOM 1865 O O . SER A 1 233 ? 33.642 0.617 -37.986 1.00 83.19 233 SER A O 1
ATOM 1867 N N . LEU A 1 234 ? 32.983 0.364 -35.834 1.00 79.31 234 LEU A N 1
ATOM 1868 C CA . LEU A 1 234 ? 31.681 1.040 -35.917 1.00 79.31 234 LEU A CA 1
ATOM 1869 C C . LEU A 1 234 ? 31.835 2.574 -35.924 1.00 79.31 234 LEU A C 1
ATOM 1871 O O . LEU A 1 234 ? 31.177 3.273 -36.689 1.00 79.31 234 LEU A O 1
ATOM 1875 N N . LEU A 1 235 ? 32.763 3.106 -35.121 1.00 76.56 235 LEU A N 1
ATOM 1876 C CA . LEU A 1 235 ? 32.966 4.552 -34.936 1.00 76.56 235 LEU A CA 1
ATOM 1877 C C . LEU A 1 235 ? 33.631 5.226 -36.145 1.00 76.56 235 LEU A C 1
ATOM 1879 O O . LEU A 1 235 ? 33.304 6.360 -36.495 1.00 76.56 235 LEU A O 1
ATOM 1883 N N . SER A 1 236 ? 34.544 4.520 -36.819 1.00 68.06 236 SER A N 1
ATOM 1884 C CA . SER A 1 236 ? 35.322 5.074 -37.940 1.00 68.06 236 SER A CA 1
ATOM 1885 C C . SER A 1 236 ? 34.467 5.515 -39.134 1.00 68.06 236 SER A C 1
ATOM 1887 O O . SER A 1 236 ? 34.848 6.427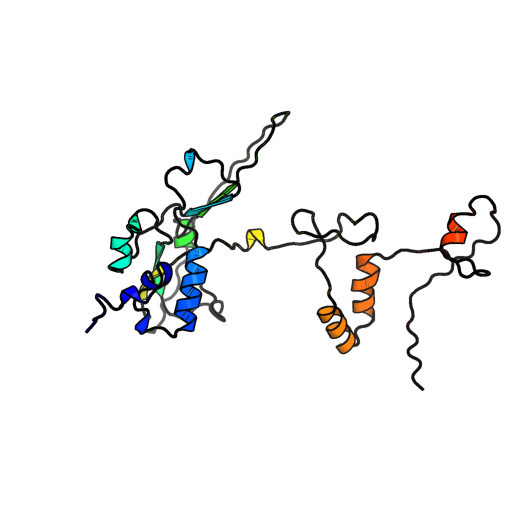 -39.867 1.00 68.06 236 SER A O 1
ATOM 1889 N N . VAL A 1 237 ? 33.294 4.901 -39.319 1.00 66.81 237 VAL A N 1
ATOM 1890 C CA . VAL A 1 237 ? 32.372 5.218 -40.418 1.00 66.81 237 VAL A CA 1
ATOM 1891 C C . VAL A 1 237 ? 31.669 6.560 -40.187 1.00 66.81 237 VAL A C 1
ATOM 1893 O O . VAL A 1 237 ? 31.375 7.265 -41.149 1.00 66.81 237 VAL A O 1
ATOM 1896 N N . LEU A 1 238 ? 31.440 6.942 -38.926 1.00 60.94 238 LEU A N 1
ATOM 1897 C CA . LEU A 1 238 ? 30.785 8.201 -38.556 1.00 60.94 238 LEU A CA 1
ATOM 1898 C C . LEU A 1 238 ? 31.730 9.404 -38.666 1.00 60.94 238 LEU A C 1
ATOM 1900 O O . LEU A 1 238 ? 31.300 10.490 -39.043 1.00 60.94 238 LEU A O 1
ATOM 1904 N N . MET A 1 239 ? 33.024 9.211 -38.392 1.00 57.09 239 MET A N 1
ATOM 1905 C CA . MET A 1 239 ? 34.021 10.289 -38.445 1.00 57.09 239 MET A CA 1
ATOM 1906 C C . MET A 1 239 ? 34.463 10.658 -39.868 1.00 57.09 239 MET A C 1
ATOM 1908 O O . MET A 1 239 ? 35.044 11.721 -40.075 1.00 57.09 239 MET A O 1
ATOM 1912 N N . ASN A 1 240 ? 34.162 9.820 -40.864 1.00 50.81 240 ASN A N 1
ATOM 1913 C CA . ASN A 1 240 ? 34.651 9.980 -42.232 1.00 50.81 240 ASN A CA 1
ATOM 1914 C C . ASN A 1 240 ? 33.568 10.510 -43.193 1.00 50.81 240 ASN A C 1
ATOM 1916 O O . ASN A 1 240 ? 33.327 9.962 -44.267 1.00 50.81 240 ASN A O 1
ATOM 1920 N N . ALA A 1 241 ? 32.898 11.607 -42.827 1.00 48.47 241 ALA A N 1
ATOM 1921 C CA . ALA A 1 241 ? 31.898 12.258 -43.683 1.00 48.47 241 ALA A CA 1
ATOM 1922 C C . ALA A 1 241 ? 32.492 12.948 -44.937 1.00 48.47 241 ALA A C 1
ATOM 1924 O O . ALA A 1 241 ? 31.737 13.454 -45.764 1.00 48.47 241 ALA A O 1
ATOM 1925 N N . LYS A 1 242 ? 33.824 12.953 -45.117 1.00 42.03 242 LYS A N 1
ATOM 1926 C CA . LYS A 1 242 ? 34.502 13.560 -46.280 1.00 42.03 242 LYS A CA 1
ATOM 1927 C C . LYS A 1 242 ? 34.876 12.587 -47.406 1.00 42.03 242 LYS A C 1
ATOM 1929 O O . LYS A 1 242 ? 35.372 13.035 -48.434 1.00 42.03 242 LYS A O 1
ATOM 1934 N N . SER A 1 243 ? 34.616 11.284 -47.285 1.00 39.22 243 SER A N 1
ATOM 1935 C CA . SER A 1 243 ? 34.981 10.322 -48.339 1.00 39.22 243 SER A CA 1
ATOM 1936 C C . SER A 1 243 ? 33.815 9.403 -48.683 1.00 39.22 243 SER A C 1
ATOM 1938 O O . SER A 1 243 ? 33.696 8.275 -48.212 1.00 39.22 243 SER A O 1
ATOM 1940 N N . ALA A 1 244 ? 32.926 9.912 -49.532 1.00 47.41 244 ALA A N 1
ATOM 1941 C CA . ALA A 1 244 ? 31.880 9.128 -50.162 1.00 47.41 244 ALA A CA 1
ATOM 1942 C C . ALA A 1 244 ? 32.483 8.209 -51.236 1.00 47.41 244 ALA A C 1
ATOM 1944 O O . ALA A 1 244 ? 32.624 8.604 -52.386 1.00 47.41 244 ALA A O 1
ATOM 1945 N N . SER A 1 245 ? 32.794 6.959 -50.896 1.00 41.47 245 SER A N 1
ATOM 1946 C CA . SER A 1 245 ? 32.680 5.879 -51.880 1.00 41.47 245 SER A CA 1
ATOM 1947 C C . SER A 1 245 ? 32.427 4.538 -51.188 1.00 41.47 245 SER A C 1
ATOM 1949 O O . SER A 1 245 ? 33.109 4.166 -50.240 1.00 41.47 245 SER A O 1
ATOM 1951 N N . ILE A 1 246 ? 31.416 3.821 -51.689 1.00 44.44 246 ILE A N 1
ATOM 1952 C CA . ILE A 1 246 ? 31.014 2.451 -51.325 1.00 44.44 246 ILE A CA 1
ATOM 1953 C C . ILE A 1 246 ? 30.179 2.343 -50.031 1.00 44.44 246 ILE A C 1
ATOM 1955 O O . ILE A 1 246 ? 30.629 1.890 -48.982 1.00 44.44 246 ILE A O 1
ATOM 1959 N N . ARG A 1 247 ? 28.883 2.673 -50.142 1.00 42.25 247 ARG A N 1
ATOM 1960 C CA . ARG A 1 247 ? 27.845 2.278 -49.173 1.00 42.25 247 ARG A CA 1
ATOM 1961 C C . ARG A 1 247 ? 27.109 1.038 -49.700 1.00 42.25 247 ARG A C 1
ATOM 1963 O O . ARG A 1 247 ? 26.359 1.138 -50.664 1.00 42.25 247 ARG A O 1
ATOM 1970 N N . ARG A 1 248 ? 27.276 -0.126 -49.063 1.00 39.69 248 ARG A N 1
ATOM 1971 C CA . ARG A 1 248 ? 26.333 -1.259 -49.173 1.00 39.69 248 ARG A CA 1
ATOM 1972 C C . ARG A 1 248 ? 25.701 -1.499 -47.804 1.00 39.69 248 ARG A C 1
ATOM 1974 O O . ARG A 1 248 ? 26.415 -1.594 -46.810 1.00 39.69 248 ARG A O 1
ATOM 1981 N N . LYS A 1 249 ? 24.366 -1.587 -47.762 1.00 34.88 249 LYS A N 1
ATOM 1982 C CA . LYS A 1 249 ? 23.593 -1.946 -46.562 1.00 34.88 249 LYS A CA 1
ATOM 1983 C C . LYS A 1 249 ? 23.952 -3.373 -46.145 1.00 34.88 249 LYS A C 1
ATOM 1985 O O . LYS A 1 249 ? 23.699 -4.303 -46.904 1.00 34.88 249 LYS A O 1
ATOM 1990 N N . VAL A 1 250 ? 24.484 -3.547 -44.940 1.00 36.88 250 VAL A N 1
ATOM 1991 C CA . VAL A 1 250 ? 24.540 -4.852 -44.272 1.00 36.88 250 VAL A CA 1
ATOM 1992 C C . VAL A 1 250 ? 23.611 -4.763 -43.071 1.00 36.88 250 VAL A C 1
ATOM 1994 O O . VAL A 1 250 ? 23.827 -3.954 -42.173 1.00 36.88 250 VAL A O 1
ATOM 1997 N N . LYS A 1 251 ? 22.521 -5.532 -43.110 1.00 28.58 251 LYS A N 1
ATOM 1998 C CA . LYS A 1 251 ? 21.529 -5.614 -42.038 1.00 28.58 251 LYS A CA 1
ATOM 1999 C C . LYS A 1 251 ? 22.029 -6.656 -41.041 1.00 28.58 251 LYS A C 1
ATOM 2001 O O . LYS A 1 251 ? 21.989 -7.845 -41.341 1.00 28.58 251 LYS A O 1
ATOM 2006 N N . TRP A 1 252 ? 22.526 -6.218 -39.890 1.00 31.77 252 TRP A N 1
ATOM 2007 C CA . TRP A 1 252 ? 22.892 -7.126 -38.807 1.00 31.77 252 TRP A CA 1
ATOM 2008 C C . TRP A 1 252 ? 21.657 -7.410 -37.954 1.00 31.77 252 TRP A C 1
ATOM 2010 O O . TRP A 1 252 ? 21.211 -6.578 -37.174 1.00 31.77 252 TRP A O 1
ATOM 2020 N N . THR A 1 253 ? 21.076 -8.591 -38.132 1.00 32.75 253 THR A N 1
ATOM 2021 C CA . THR A 1 253 ? 20.284 -9.253 -37.091 1.00 32.75 253 THR A CA 1
ATOM 2022 C C . THR A 1 253 ? 21.240 -10.169 -36.342 1.00 32.75 253 THR A C 1
ATOM 2024 O O . THR A 1 253 ? 21.842 -11.034 -36.978 1.00 32.75 253 THR A O 1
ATOM 2027 N N . PHE A 1 254 ? 21.406 -9.978 -35.030 1.00 32.06 254 PHE A N 1
ATOM 2028 C CA . PHE A 1 254 ? 22.113 -10.937 -34.178 1.00 32.06 254 PHE A CA 1
ATOM 2029 C C . PHE A 1 254 ? 21.470 -12.318 -34.376 1.00 32.06 254 PHE A C 1
ATOM 2031 O O . PHE A 1 254 ? 20.338 -12.551 -33.960 1.00 32.06 254 PHE A O 1
ATOM 2038 N N . ARG A 1 255 ? 22.170 -13.209 -35.082 1.00 27.67 255 ARG A N 1
ATOM 2039 C CA . ARG A 1 255 ? 21.836 -14.625 -35.205 1.00 27.67 255 ARG A CA 1
ATOM 2040 C C . ARG A 1 255 ? 22.885 -15.345 -34.370 1.00 27.67 255 ARG A C 1
ATOM 2042 O O . ARG A 1 255 ? 24.028 -15.470 -34.797 1.00 27.67 255 ARG A O 1
ATOM 2049 N N . LEU A 1 256 ? 22.520 -15.713 -33.145 1.00 29.47 256 LEU A N 1
ATOM 2050 C CA . LEU A 1 256 ? 23.282 -16.680 -32.362 1.00 29.47 256 LEU A CA 1
ATOM 2051 C C . LEU A 1 256 ? 23.168 -18.016 -33.104 1.00 29.47 256 LEU A C 1
ATOM 2053 O O . LEU A 1 256 ? 22.152 -18.698 -32.993 1.00 29.47 256 LEU A O 1
ATOM 2057 N N . ASN A 1 257 ? 24.171 -18.348 -33.918 1.00 29.22 257 ASN A N 1
ATOM 2058 C CA . ASN A 1 257 ? 24.376 -19.726 -34.344 1.00 29.22 257 ASN A CA 1
ATOM 2059 C C . ASN A 1 257 ? 24.916 -20.477 -33.124 1.00 29.22 257 ASN A C 1
ATOM 2061 O O . ASN A 1 257 ? 26.095 -20.382 -32.793 1.00 29.22 257 ASN A O 1
ATOM 2065 N N . LEU A 1 258 ? 24.020 -21.163 -32.419 1.00 32.34 258 LEU A N 1
ATOM 2066 C CA . LEU A 1 258 ? 24.383 -22.306 -31.593 1.00 32.34 258 LEU A CA 1
ATOM 2067 C C . LEU A 1 258 ? 24.564 -23.486 -32.549 1.00 32.34 258 LEU A C 1
ATOM 2069 O O . LEU A 1 258 ? 23.637 -24.262 -32.767 1.00 32.34 258 LEU A O 1
ATOM 2073 N N . ASP A 1 259 ? 25.744 -23.569 -33.159 1.00 29.48 259 ASP A N 1
ATOM 2074 C CA . ASP A 1 259 ? 26.179 -24.799 -33.808 1.00 29.48 259 ASP A CA 1
ATOM 2075 C C . ASP A 1 259 ? 26.599 -25.759 -32.683 1.00 29.48 259 ASP A C 1
ATOM 2077 O O . ASP A 1 259 ? 27.663 -25.614 -32.081 1.00 29.48 259 ASP A O 1
ATOM 2081 N N . TYR A 1 260 ? 25.698 -26.682 -32.337 1.00 31.97 260 TYR A N 1
ATOM 2082 C CA . TYR A 1 260 ? 26.014 -27.871 -31.546 1.00 31.97 260 TYR A CA 1
ATOM 2083 C C . TYR A 1 260 ? 26.927 -28.771 -32.395 1.00 31.97 260 TYR A C 1
ATOM 2085 O O . TYR A 1 260 ? 26.521 -29.205 -33.476 1.00 31.97 260 TYR A O 1
ATOM 2093 N N . GLN A 1 261 ? 28.138 -29.040 -31.904 1.00 34.22 261 GLN A N 1
ATOM 2094 C CA . GLN A 1 261 ? 28.878 -30.267 -32.214 1.00 34.22 261 GLN A CA 1
ATOM 2095 C C . GLN A 1 261 ? 28.642 -31.277 -31.096 1.00 34.22 261 GLN A C 1
ATOM 2097 O O . GLN A 1 261 ? 28.575 -30.836 -29.925 1.00 34.22 261 GLN A O 1
#

Organism: Nippostrongylus brasiliensis (NCBI:txid27835)

pLDDT: mean 79.58, std 19.64, range [27.67, 97.0]

Sequence (261 aa):
MHQELHPSCLFSFAGNLIPFPDHNQSPRNVYQCQMGK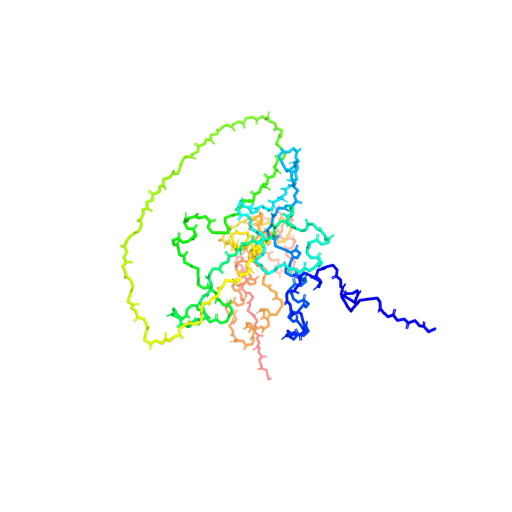QTMGTAVHAWHTRADNKMYRLQFPQSPLLKLEAYERYEMDEYPLGTNACVAVISYTGYDMEDAMVINKSSFQRGFAHGTVIKVERINLVTINEKKTLFRMDPKQPTDTVGVQIFFGIVYYQRLRHMIADKFQVRSTGPIDPITHQPVKGRKKGGGIRFGEMERDAIIAHGTAFVLQDRLLNCSDRDVAYACRRCGSLLSVLMNAKSASIRRKVKWTFRLNLDYQ

InterPro domains:
  IPR007120 DNA-directed RNA polymerase, subunit 2, hybrid-binding domain [PF00562] (16-139)
  IPR007120 DNA-directed RNA polymerase, subunit 2, hybrid-binding domain [PF00562] (148-189)
  IPR007641 RNA polymerase Rpb2, domain 7 [PF04560] (191-236)
  IPR015712 DNA-directed RNA polymerase, subunit 2 [PTHR20856] (2-128)
  IPR037033 DNA-directed RNA polymerase, subunit 2, hybrid-binding domain superfamily [G3DSA:2.40.270.10] (13-120)
  IPR037033 DNA-directed RNA polymerase, subunit 2, hybrid-binding domain superfamily [G3DSA:2.40.270.10] (121-194)

Radius of gyration: 30.01 Å; chains: 1; bounding box: 72×63×97 Å